Protein 1A8Q (pdb70)

Nearest PDB structures (foldseek):
  1a8q-assembly1_A  TM=1.004E+00  e=3.097E-62  Kitasatospora aureofaciens
  1a8s-assembly1_A  TM=9.797E-01  e=1.735E-40  Pseudomonas fluorescens
  1zoi-assembly1_B  TM=9.694E-01  e=4.805E-37  Pseudomonas putida
  3fob-assembly1_B  TM=9.566E-01  e=1.247E-35  Bacillus anthracis str. Ames
  5h3h-assembly1_A  TM=9.715E-01  e=7.244E-30  Exiguobacterium antarcticum B7

InterPro domains:
  IPR000073 Alpha/beta hydrolase fold-1 [PF00561] (22-255)
  IPR000073 Alpha/beta hydrolase fold-1 [PR00111] (47-62)
  IPR000073 Alpha/beta hydrolase fold-1 [PR00111] (91-104)
  IPR000073 Alpha/beta hydrolase fold-1 [PR00111] (216-230)
  IPR000639 Epoxide hydrolase-like [PR00412] (27-45)
  IPR000639 Epoxide hydrolase-like [PR00412] (47-62)
  IPR000639 Epoxide hydrolase-like [PR00412] (214-230)
  IPR029058 Alpha/Beta hydrolase fold [G3DSA:3.40.50.1820] (2-274)
  IPR029058 Alpha/Beta hydrolase fold [SSF53474] (3-275)
  IPR050471 AB hydrolase [PTHR43433] (5-273)

Solvent-accessible surface area: 10995 Å² total; per-residue (Å²): 85,79,1,86,7,114,92,52,14,87,2,50,13,26,47,90,30,156,45,38,11,0,0,0,0,1,0,12,0,0,9,0,56,7,2,80,56,0,0,128,19,0,38,102,52,49,26,55,0,0,0,4,2,5,6,1,0,18,138,7,45,107,16,174,89,20,15,58,6,54,23,2,0,22,8,0,33,27,0,0,69,91,43,96,5,139,64,0,0,0,0,0,9,7,1,0,0,0,2,0,0,43,4,3,27,119,71,30,26,70,41,16,87,0,0,0,1,0,0,5,2,1,5,28,2,29,105,53,153,177,8,84,79,10,13,51,75,132,66,2,78,60,34,44,90,15,2,114,104,87,78,29,84,29,2,99,84,24,0,65,22,3,4,6,16,89,122,130,79,58,144,22,65,115,43,22,44,74,44,1,90,154,11,0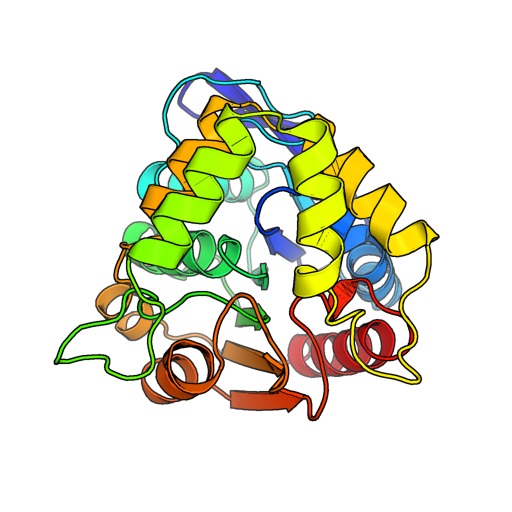,68,46,8,28,84,23,0,0,8,89,0,0,46,12,10,0,84,36,69,0,33,112,18,0,116,131,3,106,14,50,1,1,3,0,0,0,65,23,16,76,44,2,33,16,69,1,0,1,102,80,2,16,159,48,3,58,142,23,60,64,66,48,2,144,60,5,6,1,0,0,5,22,11,44,48,34,44,92,94,0,24,196,22,0,50,112,5,3,118,109

Foldseek 3Di:
DWQQAPVRWTKDKDKDADAAEEEEFEDPPFFQVLQVVLCVLVRVVHYIYMTIGFDQFDPIDNDQDDLALLSLLRRVVSVCVVVVHAQYEYEYAAQSVSNVLVNCVPPNDGRYAEYEYELYQPAAAEDDPVQPPHDHPVVLVVQLVLLVVPNLVSLLVVLCLQFVVVDPPFQADVVNSVVSSVRNVSGHSSSSNVNSVRRHGHGSLVSLLRADHEYEYEYECSERPHHCVRHRVVSQVRRPNYHYHYHYPGYSSQCPGPPSVVVVSVVVVVVSVD

Secondary structure (DSSP, 8-state):
-EEE-TTSPEEEEEEE-SSSEEEEE--TT--GGGGHHHHHHHHHTT-EEEEEPPTTSTTS---SS--SHHHHHHHHHHHHHHTT--SEEEEEETTHHHHHHHHHHHH-STTEEEEEEES---S--B--SS-TTSB-HHHHHHHHHHHHHHHHHHHHHHHHHHTTTTSTT----HHHHHHHHHHHTTS-HHHHHHHHHHHHH---HHHHTT--S-EEEEEETT-SSS-GGGTHHHHHHHSTT-EEEEETT--TTTTTSTTHHHHHHHHHHHHHT-

B-factor: mean 15.02, std 8.06, range [3.89, 58.0]

Radius of gyration: 16.94 Å; Cα contacts (8 Å, |Δi|>4): 591; chains: 1; bounding box: 41×36×47 Å

Sequence (274 aa):
PICTTRDGVEIFYKDWGQGRPVVFIHGWPLNGDAWQDQLKAVVDAGYRGIAHDRRGHGHSTPVWDGYDFDTFADDLNDLLTDLDLRDVTLVAHSMGGGELARYVGRHGTGRLRSAVLLSAIPPVMIKSDKNPDGVPDEVFDALKNGVLTERSQFWKDTAEGFFSANRPGNKVTQGNKDAFWYMAMAQTIEGGVRCVDAFGYTDFTEDLKKFDIPTLVVHGDDDQVVPIDATGRKSAQIIPNAELKVYEGSSHGIAMVPGDKEKFNRDLLEFLNK

Structure (mmCIF, N/CA/C/O backbone):
data_1A8Q
#
_entry.id   1A8Q
#
_cell.length_a   80.770
_cell.length_b   80.770
_cell.length_c   91.870
_cell.angle_alpha   90.00
_cell.angle_beta   90.00
_cell.angle_gamma   120.00
#
_symmetry.space_group_name_H-M   'P 63'
#
loop_
_entity.id
_entity.type
_entity.pdbx_description
1 polymer 'BROMOPEROXIDASE A1'
2 water water
#
loop_
_atom_site.group_PDB
_atom_site.id
_atom_site.type_symbol
_atom_site.label_atom_id
_atom_site.label_alt_id
_atom_site.label_comp_id
_atom_site.label_asym_id
_atom_site.label_entity_id
_atom_site.label_seq_id
_atom_site.pdbx_PDB_ins_code
_atom_site.Cartn_x
_atom_site.Cartn_y
_atom_site.Cartn_z
_atom_site.occupancy
_atom_site.B_iso_or_equiv
_atom_site.auth_seq_id
_atom_site.auth_comp_id
_atom_site.auth_asym_id
_atom_site.auth_atom_id
_atom_site.pdbx_PDB_model_num
ATOM 1 N N . PRO A 1 1 ? 47.164 16.741 -12.069 1.00 11.68 1 PRO A N 1
ATOM 2 C CA . PRO A 1 1 ? 46.674 16.560 -13.465 1.00 11.74 1 PRO A CA 1
ATOM 3 C C . PRO A 1 1 ? 45.314 15.861 -13.472 1.00 11.25 1 PRO A C 1
ATOM 4 O O . PRO A 1 1 ? 44.839 15.529 -12.398 1.00 10.86 1 PRO A O 1
ATOM 8 N N . ILE A 1 2 ? 44.643 15.878 -14.611 1.00 13.58 2 ILE A N 1
ATOM 9 C CA . ILE A 1 2 ? 43.285 15.326 -14.729 1.00 13.87 2 ILE A CA 1
ATOM 10 C C . ILE A 1 2 ? 43.265 14.238 -15.789 1.00 13.40 2 ILE A C 1
ATOM 11 O O . ILE A 1 2 ? 43.806 14.438 -16.891 1.00 15.85 2 ILE A O 1
ATOM 16 N N . CYS A 1 3 ? 42.605 13.137 -15.470 1.00 13.41 3 CYS A N 1
ATOM 17 C CA . CYS A 1 3 ? 42.337 12.094 -16.457 1.00 14.53 3 CYS A CA 1
ATOM 18 C C . CYS A 1 3 ? 40.826 12.131 -16.714 1.00 15.04 3 CYS A C 1
ATOM 19 O O . CYS A 1 3 ? 40.071 12.132 -15.738 1.00 14.28 3 CYS A O 1
ATOM 22 N N . THR A 1 4 ? 40.418 12.217 -17.972 1.00 14.43 4 THR A N 1
ATOM 23 C CA . THR A 1 4 ? 38.960 12.232 -18.222 1.00 15.75 4 THR A CA 1
ATOM 24 C C . THR A 1 4 ? 38.518 10.796 -18.539 1.00 16.37 4 THR A C 1
ATOM 25 O O . THR A 1 4 ? 39.110 10.162 -19.416 1.00 15.57 4 THR A O 1
ATOM 29 N N . THR A 1 5 ? 37.520 10.317 -17.801 1.00 14.46 5 THR A N 1
ATOM 30 C CA . THR A 1 5 ? 37.127 8.920 -17.965 1.00 13.82 5 THR A CA 1
ATOM 31 C C . THR A 1 5 ? 36.272 8.777 -19.219 1.00 15.68 5 THR A C 1
ATOM 32 O O . THR A 1 5 ? 35.809 9.749 -19.809 1.00 15.25 5 THR A O 1
ATOM 36 N N . ARG A 1 6 ? 35.923 7.511 -19.470 1.00 14.82 6 ARG A N 1
ATOM 37 C CA . ARG A 1 6 ? 35.033 7.180 -20.580 1.00 18.59 6 ARG A CA 1
ATOM 38 C C . ARG A 1 6 ? 33.669 7.837 -20.460 1.00 19.81 6 ARG A C 1
ATOM 39 O O . ARG A 1 6 ? 32.949 8.012 -21.464 1.00 22.16 6 ARG A O 1
ATOM 47 N N . ASP A 1 7 ? 33.239 8.191 -19.270 1.00 19.38 7 ASP A N 1
ATOM 48 C CA . ASP A 1 7 ? 31.970 8.835 -18.995 1.00 21.65 7 ASP A CA 1
ATOM 49 C C . ASP A 1 7 ? 32.056 10.353 -18.882 1.00 20.79 7 ASP A C 1
ATOM 50 O O . ASP A 1 7 ? 31.044 10.967 -18.495 1.00 21.49 7 ASP A O 1
ATOM 55 N N . GLY A 1 8 ? 33.231 10.930 -19.057 1.00 17.87 8 GLY A N 1
ATOM 56 C CA . GLY A 1 8 ? 33.363 12.380 -18.986 1.00 18.17 8 GLY A CA 1
ATOM 57 C C . GLY A 1 8 ? 33.647 12.858 -17.571 1.00 16.73 8 GLY A C 1
ATOM 58 O O . GLY A 1 8 ? 33.641 14.077 -17.332 1.00 19.46 8 GLY A O 1
ATOM 59 N N . VAL A 1 9 ? 33.973 11.949 -16.667 1.00 14.23 9 VAL A N 1
ATOM 60 C CA . VAL A 1 9 ? 34.254 12.336 -15.280 1.00 12.82 9 VAL A CA 1
ATOM 61 C C . VAL A 1 9 ? 35.703 12.792 -15.195 1.00 12.75 9 VAL A C 1
ATOM 62 O O . VAL A 1 9 ? 36.526 12.184 -15.880 1.00 13.03 9 VAL A O 1
ATOM 66 N N . GLU A 1 10 ? 36.009 13.809 -14.400 1.00 11.40 10 GLU A N 1
ATOM 67 C CA . GLU A 1 10 ? 37.424 14.217 -14.307 1.00 11.65 10 GLU A CA 1
ATOM 68 C C . GLU A 1 10 ? 38.034 13.625 -13.049 1.00 11.50 10 GLU A C 1
ATOM 69 O O . GLU A 1 10 ? 37.618 13.916 -11.925 1.00 13.62 10 GLU A O 1
ATOM 75 N N . ILE A 1 11 ? 39.059 12.781 -13.229 1.00 10.38 11 ILE A N 1
ATOM 76 C CA . ILE A 1 11 ? 39.721 12.168 -12.070 1.00 9.00 11 ILE A CA 1
ATOM 77 C C . ILE A 1 11 ? 41.027 12.924 -11.846 1.00 9.43 11 ILE A C 1
ATOM 78 O O . ILE A 1 11 ? 41.872 12.961 -12.752 1.00 10.65 11 ILE A O 1
ATOM 83 N N . PHE A 1 12 ? 41.139 13.533 -10.675 1.00 6.78 12 PHE A N 1
ATOM 84 C CA . PHE A 1 12 ? 42.366 14.311 -10.386 1.00 7.89 12 PHE A CA 1
ATOM 85 C C . PHE A 1 12 ? 43.455 13.356 -9.927 1.00 9.15 12 PHE A C 1
ATOM 86 O O . PHE A 1 12 ? 43.139 12.442 -9.160 1.00 10.13 12 PHE A O 1
ATOM 94 N N . TYR A 1 13 ? 44.732 13.589 -10.252 1.00 8.45 13 TYR A N 1
ATOM 95 C CA . TYR A 1 13 ? 45.760 12.707 -9.724 1.00 6.85 13 TYR A CA 1
ATOM 96 C C . TYR A 1 13 ? 47.095 13.470 -9.643 1.00 7.59 13 TYR A C 1
ATOM 97 O O . TYR A 1 13 ? 47.260 14.465 -10.344 1.00 9.79 13 TYR A O 1
ATOM 106 N N . LYS A 1 14 ? 47.928 12.963 -8.763 1.00 7.07 14 LYS A N 1
ATOM 107 C CA . LYS A 1 14 ? 49.323 13.401 -8.643 1.00 6.97 14 LYS A CA 1
ATOM 108 C C . LYS A 1 14 ? 50.222 12.406 -9.366 1.00 9.40 14 LYS A C 1
ATOM 109 O O . LYS A 1 14 ? 49.922 11.213 -9.318 1.00 8.95 14 LYS A O 1
ATOM 115 N N . ASP A 1 15 ? 51.249 12.926 -10.088 1.00 8.58 15 ASP A N 1
ATOM 116 C CA . ASP A 1 15 ? 52.092 11.970 -10.850 1.00 8.81 15 ASP A CA 1
ATOM 117 C C . ASP A 1 15 ? 53.523 12.475 -10.692 1.00 9.92 15 ASP A C 1
ATOM 118 O O . ASP A 1 15 ? 53.837 13.558 -11.259 1.00 10.29 15 ASP A O 1
ATOM 123 N N . TRP A 1 16 ? 54.250 11.810 -9.825 1.00 7.80 16 TRP A N 1
ATOM 124 C CA . TRP A 1 16 ? 55.582 12.307 -9.448 1.00 7.34 16 TRP A CA 1
ATOM 125 C C . TRP A 1 16 ? 56.679 11.357 -9.915 1.00 10.35 16 TRP A C 1
ATOM 126 O O . TRP A 1 16 ? 56.561 10.163 -9.744 1.00 9.87 16 TRP A O 1
ATOM 137 N N . GLY A 1 17 ? 57.787 11.940 -10.388 1.00 10.20 17 GLY A N 1
ATOM 138 C CA . GLY A 1 17 ? 58.933 11.065 -10.655 1.00 12.38 17 GLY A CA 1
ATOM 139 C C . GLY A 1 17 ? 58.917 10.342 -11.978 1.00 14.15 17 GLY A C 1
ATOM 140 O O . GLY A 1 17 ? 58.066 10.440 -12.837 1.00 15.87 17 GLY A O 1
ATOM 141 N N . GLN A 1 18 ? 59.987 9.530 -12.124 1.00 17.27 18 GLN A N 1
ATOM 142 C CA . GLN A 1 18 ? 60.219 8.710 -13.296 1.00 18.99 18 GLN A CA 1
ATOM 143 C C . GLN A 1 18 ? 60.641 7.311 -12.830 1.00 16.90 18 GLN A C 1
ATOM 144 O O . GLN A 1 18 ? 61.186 7.142 -11.723 1.00 18.69 18 GLN A O 1
ATOM 150 N N . GLY A 1 19 ? 60.274 6.301 -13.605 1.00 15.64 19 GLY A N 1
ATOM 151 C CA . GLY A 1 19 ? 60.656 4.946 -13.123 1.00 14.70 19 GLY A CA 1
ATOM 152 C C . GLY A 1 19 ? 59.419 4.048 -13.176 1.00 14.55 19 GLY A C 1
ATOM 153 O O . GLY A 1 19 ? 58.435 4.440 -13.799 1.00 16.28 19 GLY A O 1
ATOM 154 N N . ARG A 1 20 ? 59.545 2.848 -12.634 1.00 12.86 20 ARG A N 1
ATOM 155 C CA . ARG A 1 20 ? 58.412 1.902 -12.744 1.00 12.49 20 ARG A CA 1
ATOM 156 C C . ARG A 1 20 ? 57.282 2.511 -11.904 1.00 10.80 20 ARG A C 1
ATOM 157 O O . ARG A 1 20 ? 57.566 2.917 -10.775 1.00 12.00 20 ARG A O 1
ATOM 165 N N . PRO A 1 21 ? 56.072 2.413 -12.404 1.00 12.05 21 PRO A N 1
ATOM 166 C CA . PRO A 1 21 ? 54.954 3.038 -11.702 1.00 11.35 21 PRO A CA 1
ATOM 167 C C . PRO A 1 21 ? 54.405 2.295 -10.523 1.00 11.95 21 PRO A C 1
ATOM 168 O O . PRO A 1 21 ? 54.111 1.092 -10.571 1.00 11.91 21 PRO A O 1
ATOM 172 N N . VAL A 1 22 ? 54.115 3.054 -9.472 1.00 8.28 22 VAL A N 1
ATOM 173 C CA . VAL A 1 22 ? 53.502 2.603 -8.250 1.00 7.80 22 VAL A CA 1
ATOM 174 C C . VAL A 1 22 ? 52.223 3.477 -8.116 1.00 9.64 22 VAL A C 1
ATOM 175 O O . VAL A 1 22 ? 52.351 4.690 -8.013 1.00 9.55 22 VAL A O 1
ATOM 179 N N . VAL A 1 23 ? 51.068 2.842 -8.208 1.00 8.24 23 VAL A N 1
ATOM 180 C CA . VAL A 1 23 ? 49.799 3.594 -8.222 1.00 8.57 23 VAL A CA 1
ATOM 181 C C . VAL A 1 23 ? 49.108 3.314 -6.900 1.00 8.95 23 VAL A C 1
ATOM 182 O O . VAL A 1 23 ? 48.815 2.170 -6.525 1.00 8.26 23 VAL A O 1
ATOM 186 N N . PHE A 1 24 ? 48.797 4.380 -6.171 1.00 5.88 24 PHE A N 1
ATOM 187 C CA . PHE A 1 24 ? 48.238 4.284 -4.830 1.00 7.80 24 PHE A CA 1
ATOM 188 C C . PHE A 1 24 ? 46.737 4.550 -4.862 1.00 8.34 24 PHE A C 1
ATOM 189 O O . PHE A 1 24 ? 46.315 5.483 -5.564 1.00 8.52 24 PHE A O 1
ATOM 197 N N . ILE A 1 25 ? 46.001 3.709 -4.123 1.00 6.63 25 ILE A N 1
ATOM 198 C CA . ILE A 1 25 ? 44.527 3.740 -4.187 1.00 6.99 25 ILE A CA 1
ATOM 199 C C . ILE A 1 25 ? 44.003 3.943 -2.792 1.00 7.95 25 ILE A C 1
ATOM 200 O O . ILE A 1 25 ? 44.105 3.146 -1.864 1.00 7.77 25 ILE A O 1
ATOM 205 N N . HIS A 1 26 ? 43.455 5.173 -2.523 1.00 5.96 26 HIS A N 1
ATOM 206 C CA . HIS A 1 26 ? 43.119 5.557 -1.180 1.00 5.42 26 HIS A CA 1
ATOM 207 C C . HIS A 1 26 ? 41.819 4.989 -0.590 1.00 5.34 26 HIS A C 1
ATOM 208 O O . HIS A 1 26 ? 41.044 4.457 -1.363 1.00 6.72 26 HIS A O 1
ATOM 215 N N . GLY A 1 27 ? 41.664 5.166 0.721 1.00 5.76 27 GLY A N 1
ATOM 216 C CA . GLY A 1 27 ? 40.445 4.639 1.373 1.00 8.01 27 GLY A CA 1
ATOM 217 C C . GLY A 1 27 ? 39.397 5.735 1.621 1.00 9.13 27 GLY A C 1
ATOM 218 O O . GLY A 1 27 ? 39.570 6.880 1.248 1.00 8.23 27 GLY A O 1
ATOM 219 N N . TRP A 1 28 ? 38.316 5.318 2.290 1.00 7.98 28 TRP A N 1
ATOM 220 C CA . TRP A 1 28 ? 37.232 6.251 2.625 1.00 9.34 28 TRP A CA 1
ATOM 221 C C . TRP A 1 28 ? 37.567 6.898 3.932 1.00 7.88 28 TRP A C 1
ATOM 222 O O . TRP A 1 28 ? 38.045 6.238 4.875 1.00 8.83 28 TRP A O 1
ATOM 233 N N . PRO A 1 29 ? 37.167 8.169 4.146 1.00 7.28 29 PRO A N 1
ATOM 234 C CA . PRO A 1 29 ? 36.601 9.064 3.146 1.00 6.92 29 PRO A CA 1
ATOM 235 C C . PRO A 1 29 ? 37.610 10.091 2.644 1.00 9.05 29 PRO A C 1
ATOM 236 O O . PRO A 1 29 ? 37.360 11.317 2.606 1.00 9.09 29 PRO A O 1
ATOM 240 N N . LEU A 1 30 ? 38.801 9.612 2.308 1.00 5.63 30 LEU A N 1
ATOM 241 C CA . LEU A 1 30 ? 39.933 10.516 2.050 1.00 5.92 30 LEU A CA 1
ATOM 242 C C . LEU A 1 30 ? 40.168 10.720 0.590 1.00 6.97 30 LEU A C 1
ATOM 243 O O . LEU A 1 30 ? 39.225 10.792 -0.201 1.00 8.29 30 LEU A O 1
ATOM 248 N N . ASN A 1 31 ? 41.442 10.927 0.207 1.00 5.73 31 ASN A N 1
ATOM 249 C CA . ASN A 1 31 ? 41.754 11.184 -1.174 1.00 5.92 31 ASN A CA 1
ATOM 250 C C . ASN A 1 31 ? 43.267 10.946 -1.351 1.00 4.92 31 ASN A C 1
ATOM 251 O O . ASN A 1 31 ? 43.824 10.434 -0.385 1.00 5.86 31 ASN A O 1
ATOM 256 N N . GLY A 1 32 ? 43.824 11.214 -2.501 1.00 7.42 32 GLY A N 1
ATOM 257 C CA . GLY A 1 32 ? 45.232 10.908 -2.740 1.00 6.07 32 GLY A CA 1
ATOM 258 C C . GLY A 1 32 ? 46.192 11.635 -1.829 1.00 8.39 32 GLY A C 1
ATOM 259 O O . GLY A 1 32 ? 47.338 11.165 -1.645 1.00 6.78 32 GLY A O 1
ATOM 260 N N . ASP A 1 33 ? 45.766 12.721 -1.148 1.00 8.05 33 ASP A N 1
ATOM 261 C CA . ASP A 1 33 ? 46.666 13.317 -0.154 1.00 8.45 33 ASP A CA 1
ATOM 262 C C . ASP A 1 33 ? 46.971 12.400 1.007 1.00 7.33 33 ASP A C 1
ATOM 263 O O . ASP A 1 33 ? 47.930 12.630 1.762 1.00 9.03 33 ASP A O 1
ATOM 268 N N . ALA A 1 34 ? 46.223 11.314 1.256 1.00 5.01 34 ALA A N 1
ATOM 269 C CA . ALA A 1 34 ? 46.467 10.322 2.269 1.00 6.87 34 ALA A CA 1
ATOM 270 C C . ALA A 1 34 ? 47.726 9.502 1.946 1.00 8.17 34 ALA A C 1
ATOM 271 O O . ALA A 1 34 ? 48.057 8.704 2.824 1.00 10.61 34 ALA A O 1
ATOM 273 N N . TRP A 1 35 ? 48.344 9.732 0.817 1.00 6.54 35 TRP A N 1
ATOM 274 C CA . TRP A 1 35 ? 49.513 8.940 0.459 1.00 6.11 35 TRP A CA 1
ATOM 275 C C . TRP A 1 35 ? 50.746 9.818 0.277 1.00 6.93 35 TRP A C 1
ATOM 276 O O . TRP A 1 35 ? 51.757 9.311 -0.232 1.00 9.58 35 TRP A O 1
ATOM 287 N N . GLN A 1 36 ? 50.717 11.107 0.619 1.00 6.72 36 GLN A N 1
ATOM 288 C CA . GLN A 1 36 ? 51.913 11.899 0.267 1.00 7.75 36 GLN A CA 1
ATOM 289 C C . GLN A 1 36 ? 53.183 11.338 0.879 1.00 7.54 36 GLN A C 1
ATOM 290 O O . GLN A 1 36 ? 54.216 11.455 0.215 1.00 9.48 36 GLN A O 1
ATOM 296 N N . ASP A 1 37 ? 53.151 10.818 2.102 1.00 7.45 37 ASP A N 1
ATOM 297 C CA . ASP A 1 37 ? 54.386 10.275 2.686 1.00 10.74 37 ASP A CA 1
ATOM 298 C C . ASP A 1 37 ? 54.939 9.136 1.817 1.00 10.44 37 ASP A C 1
ATOM 299 O O . ASP A 1 37 ? 56.160 9.064 1.616 1.00 9.20 37 ASP A O 1
ATOM 304 N N . GLN A 1 38 ? 54.069 8.239 1.391 1.00 8.46 38 GLN A N 1
ATOM 305 C CA . GLN A 1 38 ? 54.499 7.098 0.585 1.00 7.13 38 GLN A CA 1
ATOM 306 C C . GLN A 1 38 ? 54.886 7.477 -0.808 1.00 8.38 38 GLN A C 1
ATOM 307 O O . GLN A 1 38 ? 55.809 6.905 -1.414 1.00 8.29 38 GLN A O 1
ATOM 313 N N . LEU A 1 39 ? 54.220 8.492 -1.407 1.00 8.05 39 LEU A N 1
ATOM 314 C CA . LEU A 1 39 ? 54.586 8.970 -2.725 1.00 7.90 39 LEU A CA 1
ATOM 315 C C . LEU A 1 39 ? 56.039 9.508 -2.711 1.00 8.73 39 LEU A C 1
ATOM 316 O O . LEU A 1 39 ? 56.802 9.119 -3.603 1.00 9.12 39 LEU A O 1
ATOM 321 N N . LYS A 1 40 ? 56.390 10.271 -1.701 1.00 9.47 40 LYS A N 1
ATOM 322 C CA . LYS A 1 40 ? 57.775 10.780 -1.621 1.00 9.54 40 LYS A CA 1
ATOM 323 C C . LYS A 1 40 ? 58.728 9.591 -1.434 1.00 10.94 40 LYS A C 1
ATOM 324 O O . LYS A 1 40 ? 59.775 9.536 -2.093 1.00 11.19 40 LYS A O 1
ATOM 330 N N . ALA A 1 41 ? 58.407 8.693 -0.530 1.00 11.33 41 ALA A N 1
ATOM 331 C CA . ALA A 1 41 ? 59.299 7.549 -0.264 1.00 11.17 41 ALA A CA 1
ATOM 332 C C . ALA A 1 41 ? 59.580 6.775 -1.550 1.00 12.80 41 ALA A C 1
ATOM 333 O O . ALA A 1 41 ? 60.746 6.421 -1.778 1.00 11.48 41 ALA A O 1
ATOM 335 N N . VAL A 1 42 ? 58.556 6.405 -2.324 1.00 10.79 42 VAL A N 1
ATOM 336 C CA . VAL A 1 42 ? 58.857 5.622 -3.525 1.00 11.27 42 VAL A CA 1
ATOM 337 C C . VAL A 1 42 ? 59.552 6.422 -4.594 1.00 12.21 42 VAL A C 1
ATOM 338 O O . VAL A 1 42 ? 60.435 5.880 -5.294 1.00 12.73 42 VAL A O 1
ATOM 342 N N . VAL A 1 43 ? 59.265 7.724 -4.754 1.00 9.57 43 VAL A N 1
ATOM 343 C CA . VAL A 1 43 ? 59.943 8.464 -5.825 1.00 10.47 43 VAL A CA 1
ATOM 344 C C . VAL A 1 43 ? 61.410 8.692 -5.426 1.00 10.34 43 VAL A C 1
ATOM 345 O O . VAL A 1 43 ? 62.283 8.529 -6.307 1.00 12.58 43 VAL A O 1
ATOM 349 N N . ASP A 1 44 ? 61.709 8.842 -4.154 1.00 10.15 44 ASP A N 1
ATOM 350 C CA . ASP A 1 44 ? 63.111 9.009 -3.727 1.00 10.58 44 ASP A CA 1
ATOM 351 C C . ASP A 1 44 ? 63.884 7.702 -3.917 1.00 13.71 44 ASP A C 1
ATOM 352 O O . ASP A 1 44 ? 65.118 7.742 -4.093 1.00 16.36 44 ASP A O 1
ATOM 357 N N . ALA A 1 45 ? 63.214 6.576 -3.979 1.00 11.35 45 ALA A N 1
ATOM 358 C CA . ALA A 1 45 ? 63.836 5.279 -4.221 1.00 14.02 45 ALA A CA 1
ATOM 359 C C . ALA A 1 45 ? 63.867 4.935 -5.699 1.00 13.88 45 ALA A C 1
ATOM 360 O O . ALA A 1 45 ? 64.285 3.816 -6.066 1.00 16.44 45 ALA A O 1
ATOM 362 N N . GLY A 1 46 ? 63.465 5.791 -6.607 1.00 13.05 46 GLY A N 1
ATOM 363 C CA . GLY A 1 46 ? 63.548 5.607 -8.029 1.00 12.89 46 GLY A CA 1
ATOM 364 C C . GLY A 1 46 ? 62.357 5.049 -8.785 1.00 14.45 46 GLY A C 1
ATOM 365 O O . GLY A 1 46 ? 62.444 4.650 -9.948 1.00 13.65 46 GLY A O 1
ATOM 366 N N . TYR A 1 47 ? 61.173 5.220 -8.181 1.00 12.63 47 TYR A N 1
ATOM 367 C CA . TYR A 1 47 ? 59.923 4.839 -8.804 1.00 11.21 47 TYR A CA 1
ATOM 368 C C . TYR A 1 47 ? 59.085 6.080 -9.179 1.00 12.39 47 TYR A C 1
ATOM 369 O O . TYR A 1 47 ? 59.491 7.172 -8.778 1.00 12.08 47 TYR A O 1
ATOM 378 N N . ARG A 1 48 ? 58.105 5.820 -10.025 1.00 11.53 48 ARG A N 1
ATOM 379 C CA . ARG A 1 48 ? 57.128 6.879 -10.405 1.00 11.13 48 ARG A CA 1
ATOM 380 C C . ARG A 1 48 ? 55.955 6.644 -9.446 1.00 11.71 48 ARG A C 1
ATOM 381 O O . ARG A 1 48 ? 55.435 5.524 -9.441 1.00 13.05 48 ARG A O 1
ATOM 389 N N . GLY A 1 49 ? 55.482 7.710 -8.793 1.00 11.02 49 GLY A N 1
ATOM 390 C CA . GLY A 1 49 ? 54.418 7.479 -7.791 1.00 9.02 49 GLY A CA 1
ATOM 391 C C . GLY A 1 49 ? 53.195 8.235 -8.291 1.00 8.57 49 GLY A C 1
ATOM 392 O O . GLY A 1 49 ? 53.293 9.427 -8.585 1.00 9.51 49 GLY A O 1
ATOM 393 N N . ILE A 1 50 ? 52.049 7.525 -8.342 1.00 7.45 50 ILE A N 1
ATOM 394 C CA . ILE A 1 50 ? 50.841 8.153 -8.838 1.00 8.89 50 ILE A CA 1
ATOM 395 C C . ILE A 1 50 ? 49.734 7.938 -7.809 1.00 7.20 50 ILE A C 1
ATOM 396 O O . ILE A 1 50 ? 49.604 6.856 -7.246 1.00 7.65 50 ILE A O 1
ATOM 401 N N . ALA A 1 51 ? 48.927 8.994 -7.545 1.00 6.28 51 ALA A N 1
ATOM 402 C CA . ALA A 1 51 ? 47.822 8.760 -6.589 1.00 6.16 51 ALA A CA 1
ATOM 403 C C . ALA A 1 51 ? 46.632 9.601 -7.046 1.00 7.68 51 ALA A C 1
ATOM 404 O O . ALA A 1 51 ? 46.727 10.818 -7.170 1.00 7.68 51 ALA A O 1
ATOM 406 N N . HIS A 1 52 ? 45.532 8.890 -7.365 1.00 6.07 52 HIS A N 1
ATOM 407 C CA . HIS A 1 52 ? 44.355 9.560 -7.894 1.00 7.26 52 HIS A CA 1
ATOM 408 C C . HIS A 1 52 ? 43.334 9.742 -6.788 1.00 6.87 52 HIS A C 1
ATOM 409 O O . HIS A 1 52 ? 43.400 9.114 -5.735 1.00 9.32 52 HIS A O 1
ATOM 416 N N . ASP A 1 53 ? 42.401 10.670 -7.019 1.00 5.16 53 ASP A N 1
ATOM 417 C CA . ASP A 1 53 ? 41.297 10.884 -6.108 1.00 5.47 53 ASP A CA 1
ATOM 418 C C . ASP A 1 53 ? 40.053 10.184 -6.719 1.00 3.89 53 ASP A C 1
ATOM 419 O O . ASP A 1 53 ? 39.727 10.436 -7.889 1.00 5.00 53 ASP A O 1
ATOM 424 N N . ARG A 1 54 ? 39.454 9.320 -5.925 1.00 5.40 54 ARG A N 1
ATOM 425 C CA . ARG A 1 54 ? 38.265 8.561 -6.409 1.00 5.70 54 ARG A CA 1
ATOM 426 C C . ARG A 1 54 ? 37.173 9.558 -6.798 1.00 6.72 54 ARG A C 1
ATOM 427 O O . ARG A 1 54 ? 37.100 10.654 -6.250 1.00 6.47 54 ARG A O 1
ATOM 435 N N . ARG A 1 55 ? 36.331 9.191 -7.754 1.00 5.35 55 ARG A N 1
ATOM 436 C CA . ARG A 1 55 ? 35.208 10.073 -8.149 1.00 8.01 55 ARG A CA 1
ATOM 437 C C . ARG A 1 55 ? 34.514 10.546 -6.895 1.00 6.55 55 ARG A C 1
ATOM 438 O O . ARG A 1 55 ? 34.303 9.858 -5.912 1.00 6.57 55 ARG A O 1
ATOM 446 N N . GLY A 1 56 ? 34.130 11.880 -6.895 1.00 6.93 56 GLY A N 1
ATOM 447 C CA . GLY A 1 56 ? 33.463 12.373 -5.689 1.00 7.78 56 GLY A CA 1
ATOM 448 C C . GLY A 1 56 ? 34.315 12.591 -4.453 1.00 7.31 56 GLY A C 1
ATOM 449 O O . GLY A 1 56 ? 33.783 12.834 -3.376 1.00 6.71 56 GLY A O 1
ATOM 450 N N . HIS A 1 57 ? 35.655 12.576 -4.577 1.00 5.74 57 HIS A N 1
ATOM 451 C CA . HIS A 1 57 ? 36.547 12.781 -3.453 1.00 5.99 57 HIS A CA 1
ATOM 452 C C . HIS A 1 57 ? 37.626 13.784 -3.936 1.00 6.06 57 HIS A C 1
ATOM 453 O O . HIS A 1 57 ? 37.870 13.867 -5.147 1.00 6.64 57 HIS A O 1
ATOM 460 N N . GLY A 1 58 ? 38.215 14.447 -2.975 1.00 7.22 58 GLY A N 1
ATOM 461 C CA . GLY A 1 58 ? 39.348 15.339 -3.297 1.00 7.87 58 GLY A CA 1
ATOM 462 C C . GLY A 1 58 ? 38.975 16.350 -4.360 1.00 9.74 58 GLY A C 1
ATOM 463 O O . GLY A 1 58 ? 37.996 17.092 -4.182 1.00 8.98 58 GLY A O 1
ATOM 464 N N . HIS A 1 59 ? 39.741 16.410 -5.440 1.00 8.62 59 HIS A N 1
ATOM 465 C CA . HIS A 1 59 ? 39.523 17.347 -6.524 1.00 10.87 59 HIS A CA 1
ATOM 466 C C . HIS A 1 59 ? 38.944 16.673 -7.757 1.00 9.45 59 HIS A C 1
ATOM 467 O O . HIS A 1 59 ? 38.924 17.292 -8.838 1.00 9.85 59 HIS A O 1
ATOM 474 N N . SER A 1 60 ? 38.436 15.436 -7.607 1.00 7.68 60 SER A N 1
ATOM 475 C CA . SER A 1 60 ? 37.782 14.842 -8.781 1.00 6.43 60 SER A CA 1
ATOM 476 C C . SER A 1 60 ? 36.326 15.334 -8.902 1.00 6.84 60 SER A C 1
ATOM 477 O O . SER A 1 60 ? 35.821 15.940 -7.962 1.00 11.22 60 SER A O 1
ATOM 480 N N . THR A 1 61 ? 35.700 15.095 -10.035 1.00 8.09 61 THR A N 1
ATOM 481 C CA . THR A 1 61 ? 34.295 15.615 -10.178 1.00 8.41 61 THR A CA 1
ATOM 482 C C . THR A 1 61 ? 33.433 15.195 -9.030 1.00 9.43 61 THR A C 1
ATOM 483 O O . THR A 1 61 ? 33.357 14.028 -8.642 1.00 7.73 61 THR A O 1
ATOM 487 N N . PRO A 1 62 ? 32.622 16.098 -8.443 1.00 8.17 62 PRO A N 1
ATOM 488 C CA . PRO A 1 62 ? 31.702 15.791 -7.383 1.00 8.42 62 PRO A CA 1
ATOM 489 C C . PRO A 1 62 ? 30.445 15.143 -7.976 1.00 9.25 62 PRO A C 1
ATOM 490 O O . PRO A 1 62 ? 29.384 15.756 -8.123 1.00 10.07 62 PRO A O 1
ATOM 494 N N . VAL A 1 63 ? 30.573 13.877 -8.379 1.00 10.38 63 VAL A N 1
ATOM 495 C CA . VAL A 1 63 ? 29.501 13.137 -9.037 1.00 10.57 63 VAL A CA 1
ATOM 496 C C . VAL A 1 63 ? 28.433 12.673 -8.072 1.00 9.71 63 VAL A C 1
ATOM 497 O O . VAL A 1 63 ? 28.641 12.502 -6.878 1.00 10.26 63 VAL A O 1
ATOM 501 N N . TRP A 1 64 ? 27.254 12.400 -8.705 1.00 9.08 64 TRP A N 1
ATOM 502 C CA . TRP A 1 64 ? 26.160 11.815 -7.950 1.00 9.85 64 TRP A CA 1
ATOM 503 C C . TRP A 1 64 ? 26.249 10.262 -7.985 1.00 10.24 64 TRP A C 1
ATOM 504 O O . TRP A 1 64 ? 25.886 9.668 -6.974 1.00 12.16 64 TRP A O 1
ATOM 515 N N . ASP A 1 65 ? 26.611 9.770 -9.155 1.00 11.72 65 ASP A N 1
ATOM 516 C CA . ASP A 1 65 ? 26.404 8.323 -9.333 1.00 15.41 65 ASP A CA 1
ATOM 517 C C . ASP A 1 65 ? 27.719 7.572 -9.481 1.00 12.50 65 ASP A C 1
ATOM 518 O O . ASP A 1 65 ? 28.780 8.175 -9.556 1.00 12.71 65 ASP A O 1
ATOM 523 N N . GLY A 1 66 ? 27.540 6.244 -9.568 1.00 10.58 66 GLY A N 1
ATOM 524 C CA . GLY A 1 66 ? 28.740 5.434 -9.803 1.00 11.15 66 GLY A CA 1
ATOM 525 C C . GLY A 1 66 ? 29.550 5.134 -8.573 1.00 10.80 66 GLY A C 1
ATOM 526 O O . GLY A 1 66 ? 30.749 4.784 -8.735 1.00 10.39 66 GLY A O 1
ATOM 527 N N . TYR A 1 67 ? 28.991 5.167 -7.373 1.00 9.43 67 TYR A N 1
ATOM 528 C CA . TYR A 1 67 ? 29.742 4.815 -6.162 1.00 9.66 67 TYR A CA 1
ATOM 529 C C . TYR A 1 67 ? 29.623 3.295 -5.926 1.00 10.99 67 TYR A C 1
ATOM 530 O O . TYR A 1 67 ? 28.966 2.845 -4.984 1.00 12.23 67 TYR A O 1
ATOM 539 N N . ASP A 1 68 ? 30.271 2.541 -6.828 1.00 9.63 68 ASP A N 1
ATOM 540 C CA . ASP A 1 68 ? 30.249 1.074 -6.747 1.00 10.37 68 ASP A CA 1
ATOM 541 C C . ASP A 1 68 ? 31.610 0.586 -7.255 1.00 10.31 68 ASP A C 1
ATOM 542 O O . ASP A 1 68 ? 32.258 1.274 -8.053 1.00 9.51 68 ASP A O 1
ATOM 547 N N . PHE A 1 69 ? 31.986 -0.629 -6.860 1.00 10.10 69 PHE A N 1
ATOM 548 C CA . PHE A 1 69 ? 33.344 -1.074 -7.232 1.00 8.67 69 PHE A CA 1
ATOM 549 C C . PHE A 1 69 ? 33.585 -1.275 -8.697 1.00 8.41 69 PHE A C 1
ATOM 550 O O . PHE A 1 69 ? 34.742 -1.195 -9.135 1.00 8.94 69 PHE A O 1
ATOM 558 N N . ASP A 1 70 ? 32.584 -1.707 -9.498 1.00 8.29 70 ASP A N 1
ATOM 559 C CA . ASP A 1 70 ? 32.812 -1.839 -10.932 1.00 8.77 70 ASP A CA 1
ATOM 560 C C . ASP A 1 70 ? 33.168 -0.478 -11.557 1.00 8.98 70 ASP A C 1
ATOM 561 O O . ASP A 1 70 ? 34.084 -0.366 -12.354 1.00 9.34 70 ASP A O 1
ATOM 566 N N . THR A 1 71 ? 32.453 0.585 -11.145 1.00 8.93 71 THR A N 1
ATOM 567 C CA . THR A 1 71 ? 32.786 1.909 -11.690 1.00 7.99 71 THR A CA 1
ATOM 568 C C . THR A 1 71 ? 34.158 2.360 -11.189 1.00 9.31 71 THR A C 1
ATOM 569 O O . THR A 1 71 ? 34.911 2.892 -12.006 1.00 10.19 71 THR A O 1
ATOM 573 N N . PHE A 1 72 ? 34.437 2.189 -9.903 1.00 7.76 72 PHE A N 1
ATOM 574 C CA . PHE A 1 72 ? 35.787 2.588 -9.412 1.00 6.79 72 PHE A CA 1
ATOM 575 C C . PHE A 1 72 ? 36.896 1.858 -10.171 1.00 9.54 72 PHE A C 1
ATOM 576 O O . PHE A 1 72 ? 37.901 2.466 -10.537 1.00 9.74 72 PHE A O 1
ATOM 584 N N . ALA A 1 73 ? 36.693 0.545 -10.397 1.00 9.66 73 ALA A N 1
ATOM 585 C CA . ALA A 1 73 ? 37.727 -0.203 -11.142 1.00 10.10 73 ALA A CA 1
ATOM 586 C C . ALA A 1 73 ? 37.866 0.254 -12.568 1.00 10.00 73 ALA A C 1
ATOM 587 O O . ALA A 1 73 ? 38.952 0.272 -13.158 1.00 10.31 73 ALA A O 1
ATOM 589 N N . ASP A 1 74 ? 36.791 0.646 -13.265 1.00 8.50 74 ASP A N 1
ATOM 590 C CA . ASP A 1 74 ? 36.844 1.080 -14.635 1.00 9.57 74 ASP A CA 1
ATOM 591 C C . ASP A 1 74 ? 37.494 2.472 -14.702 1.00 10.03 74 ASP A C 1
ATOM 592 O O . ASP A 1 74 ? 38.140 2.807 -15.687 1.00 11.09 74 ASP A O 1
ATOM 597 N N . ASP A 1 75 ? 37.205 3.307 -13.689 1.00 10.58 75 ASP A N 1
ATOM 598 C CA . ASP A 1 75 ? 37.894 4.604 -13.634 1.00 10.00 75 ASP A CA 1
ATOM 599 C C . ASP A 1 75 ? 39.397 4.368 -13.472 1.00 10.02 75 ASP A C 1
ATOM 600 O O . ASP A 1 75 ? 40.154 5.037 -14.187 1.00 10.57 75 ASP A O 1
ATOM 605 N N . LEU A 1 76 ? 39.806 3.424 -12.648 1.00 10.14 76 LEU A N 1
ATOM 606 C CA . LEU A 1 76 ? 41.230 3.087 -12.499 1.00 10.12 76 LEU A CA 1
ATOM 607 C C . LEU A 1 76 ? 41.773 2.574 -13.827 1.00 10.46 76 LEU A C 1
ATOM 608 O O . LEU A 1 76 ? 42.842 3.002 -14.291 1.00 9.92 76 LEU A O 1
ATOM 613 N N . ASN A 1 77 ? 40.990 1.733 -14.530 1.00 10.49 77 ASN A N 1
ATOM 614 C CA . ASN A 1 77 ? 41.423 1.263 -15.852 1.00 11.02 77 ASN A CA 1
ATOM 615 C C . ASN A 1 77 ? 41.650 2.405 -16.822 1.00 13.56 77 ASN A C 1
ATOM 616 O O . ASN A 1 77 ? 42.609 2.412 -17.609 1.00 13.33 77 ASN A O 1
ATOM 621 N N . ASP A 1 78 ? 40.770 3.416 -16.796 1.00 12.49 78 ASP A N 1
ATOM 622 C CA . ASP A 1 78 ? 40.928 4.560 -17.705 1.00 12.25 78 ASP A CA 1
ATOM 623 C C . ASP A 1 78 ? 42.220 5.317 -17.397 1.00 12.12 78 ASP A C 1
ATOM 624 O O . ASP A 1 78 ? 42.883 5.738 -18.343 1.00 13.14 78 ASP A O 1
ATOM 629 N N . LEU A 1 79 ? 42.587 5.453 -16.131 1.00 12.55 79 LEU A N 1
ATOM 630 C CA . LEU A 1 79 ? 43.803 6.177 -15.755 1.00 12.10 79 LEU A CA 1
ATOM 631 C C . LEU A 1 79 ? 45.039 5.398 -16.199 1.00 12.96 79 LEU A C 1
ATOM 632 O O . LEU A 1 79 ? 45.953 5.956 -16.799 1.00 12.36 79 LEU A O 1
ATOM 637 N N . LEU A 1 80 ? 45.042 4.085 -15.977 1.00 12.64 80 LEU A N 1
ATOM 638 C CA . LEU A 1 80 ? 46.200 3.266 -16.377 1.00 14.87 80 LEU A CA 1
ATOM 639 C C . LEU A 1 80 ? 46.330 3.202 -17.888 1.00 14.34 80 LEU A C 1
ATOM 640 O O . LEU A 1 80 ? 47.441 3.220 -18.418 1.00 15.45 80 LEU A O 1
ATOM 645 N N . THR A 1 81 ? 45.206 3.181 -18.600 1.00 13.91 81 THR A N 1
ATOM 646 C CA . THR A 1 81 ? 45.234 3.151 -20.055 1.00 15.56 81 THR A CA 1
ATOM 647 C C . THR A 1 81 ? 45.636 4.483 -20.669 1.00 17.06 81 THR A C 1
ATOM 648 O O . THR A 1 81 ? 46.441 4.527 -21.613 1.00 17.38 81 THR A O 1
ATOM 652 N N . ASP A 1 82 ? 45.105 5.588 -20.140 1.00 16.72 82 ASP A N 1
ATOM 653 C CA . ASP A 1 82 ? 45.436 6.921 -20.649 1.00 18.07 82 ASP A CA 1
ATOM 654 C C . ASP A 1 82 ? 46.934 7.188 -20.528 1.00 17.70 82 ASP A C 1
ATOM 655 O O . ASP A 1 82 ? 47.541 7.806 -21.408 1.00 17.98 82 ASP A O 1
ATOM 660 N N . LEU A 1 83 ? 47.540 6.829 -19.416 1.00 14.27 83 LEU A N 1
ATOM 661 C CA . LEU A 1 83 ? 48.970 7.010 -19.176 1.00 16.53 83 LEU A CA 1
ATOM 662 C C . LEU A 1 83 ? 49.818 5.872 -19.736 1.00 17.65 83 LEU A C 1
ATOM 663 O O . LEU A 1 83 ? 51.043 5.926 -19.649 1.00 17.67 83 LEU A O 1
ATOM 668 N N . ASP A 1 84 ? 49.162 4.859 -20.262 1.00 18.38 84 ASP A N 1
ATOM 669 C CA . ASP A 1 84 ? 49.727 3.641 -20.811 1.00 20.21 84 ASP A CA 1
ATOM 670 C C . ASP A 1 84 ? 50.773 3.066 -19.876 1.00 19.06 84 ASP A C 1
ATOM 671 O O . ASP A 1 84 ? 51.944 2.846 -20.215 1.00 21.21 84 ASP A O 1
ATOM 676 N N . LEU A 1 85 ? 50.363 2.807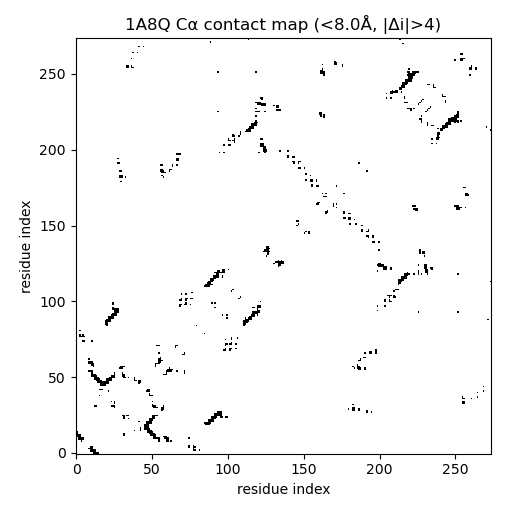 -18.635 1.00 16.45 85 LEU A N 1
ATOM 677 C CA . LEU A 1 85 ? 51.274 2.301 -17.628 1.00 15.22 85 LEU A CA 1
ATOM 678 C C . LEU A 1 85 ? 51.391 0.779 -17.668 1.00 17.71 85 LEU A C 1
ATOM 679 O O . LEU A 1 85 ? 50.407 0.074 -17.849 1.00 18.30 85 LEU A O 1
ATOM 684 N N . ARG A 1 86 ? 52.623 0.303 -17.530 1.00 16.54 86 ARG A N 1
ATOM 685 C CA . ARG A 1 86 ? 52.929 -1.125 -17.526 1.00 18.15 86 ARG A CA 1
ATOM 686 C C . ARG A 1 86 ? 53.843 -1.479 -16.376 1.00 14.74 86 ARG A C 1
ATOM 687 O O . ARG A 1 86 ? 54.578 -0.621 -15.842 1.00 14.28 86 ARG A O 1
ATOM 695 N N . ASP A 1 87 ? 53.868 -2.761 -15.966 1.00 14.83 87 ASP A N 1
ATOM 696 C CA . ASP A 1 87 ? 54.722 -3.222 -14.881 1.00 15.09 87 ASP A CA 1
ATOM 697 C C . ASP A 1 87 ? 54.390 -2.481 -13.595 1.00 14.10 87 ASP A C 1
ATOM 698 O O . ASP A 1 87 ? 55.280 -2.109 -12.845 1.00 14.40 87 ASP A O 1
ATOM 703 N N . VAL A 1 88 ? 53.082 -2.248 -13.410 1.00 12.46 88 VAL A N 1
ATOM 704 C CA . VAL A 1 88 ? 52.660 -1.416 -12.268 1.00 11.50 88 VAL A CA 1
ATOM 705 C C . VAL A 1 88 ? 52.540 -2.170 -10.964 1.00 11.47 88 VAL A C 1
ATOM 706 O O . VAL A 1 88 ? 52.113 -3.332 -10.902 1.00 12.07 88 VAL A O 1
ATOM 710 N N . THR A 1 89 ? 52.838 -1.527 -9.834 1.00 10.19 89 THR A N 1
ATOM 711 C CA . THR A 1 89 ? 52.453 -2.065 -8.531 1.00 8.50 89 THR A CA 1
ATOM 712 C C . THR A 1 89 ? 51.258 -1.222 -8.043 1.00 9.99 89 THR A C 1
ATOM 713 O O . THR A 1 89 ? 51.422 -0.013 -7.986 1.00 10.06 89 THR A O 1
ATOM 717 N N . LEU A 1 90 ? 50.171 -1.881 -7.708 1.00 9.19 90 LEU A N 1
ATOM 718 C CA . LEU A 1 90 ? 49.024 -1.155 -7.153 1.00 9.13 90 LEU A CA 1
ATOM 719 C C . LEU A 1 90 ? 49.095 -1.314 -5.654 1.00 9.92 90 LEU A C 1
ATOM 720 O O . LEU A 1 90 ? 49.343 -2.414 -5.117 1.00 11.33 90 LEU A O 1
ATOM 725 N N . VAL A 1 91 ? 48.908 -0.222 -4.918 1.00 6.93 91 VAL A N 1
ATOM 726 C CA . VAL A 1 91 ? 49.004 -0.264 -3.456 1.00 6.48 91 VAL A CA 1
ATOM 727 C C . VAL A 1 91 ? 47.670 0.325 -2.967 1.00 8.19 91 VAL A C 1
ATOM 728 O O . VAL A 1 91 ? 47.374 1.458 -3.349 1.00 9.02 91 VAL A O 1
ATOM 732 N N . ALA A 1 92 ? 46.908 -0.428 -2.200 1.00 7.15 92 ALA A N 1
ATOM 733 C CA . ALA A 1 92 ? 45.578 0.071 -1.815 1.00 6.97 92 ALA A CA 1
ATOM 734 C C . ALA A 1 92 ? 45.389 0.065 -0.322 1.00 8.28 92 ALA A C 1
ATOM 735 O O . ALA A 1 92 ? 45.911 -0.799 0.386 1.00 10.80 92 ALA A O 1
ATOM 737 N N . HIS A 1 93 ? 44.626 1.058 0.175 1.00 5.56 93 HIS A N 1
ATOM 738 C CA . HIS A 1 93 ? 44.295 1.039 1.611 1.00 4.91 93 HIS A CA 1
ATOM 739 C C . HIS A 1 93 ? 42.776 0.910 1.792 1.00 7.58 93 HIS A C 1
ATOM 740 O O . HIS A 1 93 ? 42.035 1.485 1.007 1.00 8.56 93 HIS A O 1
ATOM 747 N N . SER A 1 94 ? 42.373 0.134 2.793 1.00 7.23 94 SER A N 1
ATOM 748 C CA . SER A 1 94 ? 40.953 0.066 3.198 1.00 7.96 94 SER A CA 1
ATOM 749 C C . SER A 1 94 ? 40.012 -0.290 2.087 1.00 7.44 94 SER A C 1
ATOM 750 O O . SER A 1 94 ? 40.259 -1.254 1.348 1.00 8.26 94 SER A O 1
ATOM 753 N N . MET A 1 95 ? 38.924 0.499 1.790 1.00 7.35 95 MET A N 1
ATOM 754 C CA . MET A 1 95 ? 38.058 0.183 0.683 1.00 6.96 95 MET A CA 1
ATOM 755 C C . MET A 1 95 ? 38.703 0.286 -0.661 1.00 7.01 95 MET A C 1
ATOM 756 O O . MET A 1 95 ? 38.272 -0.272 -1.659 1.00 9.33 95 MET A O 1
ATOM 761 N N . GLY A 1 96 ? 39.886 0.953 -0.793 1.00 6.59 96 GLY A N 1
ATOM 762 C CA . GLY A 1 96 ? 40.708 0.957 -1.982 1.00 6.70 96 GLY A CA 1
ATOM 763 C C . GLY A 1 96 ? 41.112 -0.475 -2.396 1.00 7.06 96 GLY A C 1
ATOM 764 O O . GLY A 1 96 ? 41.322 -0.771 -3.557 1.00 7.74 96 GLY A O 1
ATOM 765 N N . GLY A 1 97 ? 41.198 -1.355 -1.421 1.00 8.65 97 GLY A N 1
ATOM 766 C CA . GLY A 1 97 ? 41.490 -2.789 -1.687 1.00 8.60 97 GLY A CA 1
ATOM 767 C C . GLY A 1 97 ? 40.368 -3.435 -2.495 1.00 9.01 97 GLY A C 1
ATOM 768 O O . GLY A 1 97 ? 40.670 -4.317 -3.303 1.00 9.09 97 GLY A O 1
ATOM 769 N N . GLY A 1 98 ? 39.112 -2.968 -2.386 1.00 8.32 98 GLY A N 1
ATOM 770 C CA . GLY A 1 98 ? 38.062 -3.479 -3.249 1.00 8.60 98 GLY A CA 1
ATOM 771 C C . GLY A 1 98 ? 38.206 -2.975 -4.658 1.00 8.86 98 GLY A C 1
ATOM 772 O O . GLY A 1 98 ? 37.854 -3.616 -5.643 1.00 8.65 98 GL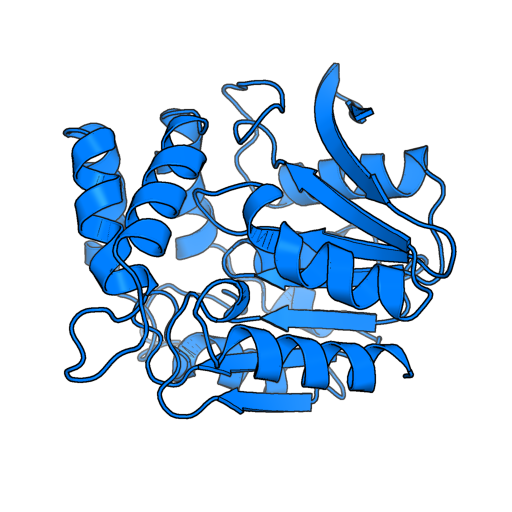Y A O 1
ATOM 773 N N . GLU A 1 99 ? 38.627 -1.685 -4.863 1.00 6.97 99 GLU A N 1
ATOM 774 C CA . GLU A 1 99 ? 38.919 -1.177 -6.198 1.00 6.52 99 GLU A CA 1
ATOM 775 C C . GLU A 1 99 ? 40.032 -1.982 -6.864 1.00 7.06 99 GLU A C 1
ATOM 776 O O . GLU A 1 99 ? 39.948 -2.297 -8.063 1.00 9.26 99 GLU A O 1
ATOM 782 N N . LEU A 1 100 ? 41.053 -2.317 -6.104 1.00 6.44 100 LEU A N 1
ATOM 783 C CA . LEU A 1 100 ? 42.200 -3.104 -6.613 1.00 7.26 100 LEU A CA 1
ATOM 784 C C . LEU A 1 100 ? 41.709 -4.520 -6.982 1.00 7.69 100 LEU A C 1
ATOM 785 O O . LEU A 1 100 ? 41.911 -4.899 -8.121 1.00 9.21 100 LEU A O 1
ATOM 790 N N . ALA A 1 101 ? 40.983 -5.119 -6.072 1.00 9.93 101 ALA A N 1
ATOM 791 C CA . ALA A 1 101 ? 40.481 -6.498 -6.362 1.00 9.99 101 ALA A CA 1
ATOM 792 C C . ALA A 1 101 ? 39.565 -6.530 -7.550 1.00 10.50 101 ALA A C 1
ATOM 793 O O . ALA A 1 101 ? 39.648 -7.402 -8.451 1.00 10.42 101 ALA A O 1
ATOM 795 N N . ARG A 1 102 ? 38.610 -5.596 -7.652 1.00 10.37 102 ARG A N 1
ATOM 796 C CA . ARG A 1 102 ? 37.675 -5.616 -8.771 1.00 11.67 102 ARG A CA 1
ATOM 797 C C . ARG A 1 102 ? 38.343 -5.229 -10.061 1.00 10.34 102 ARG A C 1
ATOM 798 O O . ARG A 1 102 ? 37.964 -5.706 -11.119 1.00 11.67 102 ARG A O 1
ATOM 806 N N . TYR A 1 103 ? 39.408 -4.382 -10.055 1.00 9.12 103 TYR A N 1
ATOM 807 C CA . TYR A 1 103 ? 40.205 -4.140 -11.243 1.00 8.65 103 TYR A CA 1
ATOM 808 C C . TYR A 1 103 ? 40.838 -5.458 -11.747 1.00 9.59 103 TYR A C 1
ATOM 809 O O . TYR A 1 103 ? 40.735 -5.696 -12.958 1.00 10.96 103 TYR A O 1
ATOM 818 N N . VAL A 1 104 ? 41.391 -6.244 -10.853 1.00 10.76 104 VAL A N 1
ATOM 819 C CA . VAL A 1 104 ? 41.964 -7.539 -11.310 1.00 12.57 104 VAL A CA 1
ATOM 820 C C . VAL A 1 104 ? 40.852 -8.420 -11.894 1.00 12.72 104 VAL A C 1
ATOM 821 O O . VAL A 1 104 ? 40.989 -9.040 -12.977 1.00 13.32 104 VAL A O 1
ATOM 825 N N . GLY A 1 105 ? 39.723 -8.450 -11.218 1.00 10.65 105 GLY A N 1
ATOM 826 C CA . GLY A 1 105 ? 38.610 -9.318 -11.647 1.00 14.44 105 GLY A CA 1
ATOM 827 C C . GLY A 1 105 ? 38.087 -8.915 -13.006 1.00 17.78 105 GLY A C 1
ATOM 828 O O . GLY A 1 105 ? 37.695 -9.777 -13.806 1.00 19.40 105 GLY A O 1
ATOM 829 N N . ARG A 1 106 ? 37.991 -7.619 -13.313 1.00 15.23 106 ARG A N 1
ATOM 830 C CA . ARG A 1 106 ? 37.379 -7.140 -14.523 1.00 15.17 106 ARG A CA 1
ATOM 831 C C . ARG A 1 106 ? 38.343 -6.974 -15.675 1.00 15.65 106 ARG A C 1
ATOM 832 O O . ARG A 1 106 ? 37.946 -7.114 -16.832 1.00 16.39 106 ARG A O 1
ATOM 840 N N . HIS A 1 107 ? 39.551 -6.476 -15.403 1.00 14.54 107 HIS A N 1
ATOM 841 C CA . HIS A 1 107 ? 40.517 -6.112 -16.413 1.00 14.34 107 HIS A CA 1
ATOM 842 C C . HIS A 1 107 ? 41.752 -7.004 -16.473 1.00 14.62 107 HIS A C 1
ATOM 843 O O . HIS A 1 107 ? 42.550 -6.861 -17.412 1.00 18.47 107 HIS A O 1
ATOM 850 N N . GLY A 1 108 ? 41.936 -7.862 -15.485 1.00 13.08 108 GLY A N 1
ATOM 851 C CA . GLY A 1 108 ? 43.081 -8.775 -15.460 1.00 16.45 108 GLY A CA 1
ATOM 852 C C . GLY A 1 108 ? 44.374 -8.126 -14.996 1.00 17.01 108 GLY A C 1
ATOM 853 O O . GLY A 1 108 ? 44.410 -6.973 -14.544 1.00 16.08 108 GLY A O 1
ATOM 854 N N . THR A 1 109 ? 45.477 -8.889 -15.078 1.00 15.74 109 THR A N 1
ATOM 855 C CA . THR A 1 109 ? 46.755 -8.441 -14.550 1.00 15.00 109 THR A CA 1
ATOM 856 C C . THR A 1 109 ? 47.810 -8.147 -15.605 1.00 15.47 109 THR A C 1
ATOM 857 O O . THR A 1 109 ? 48.996 -7.981 -15.250 1.00 15.63 109 THR A O 1
ATOM 861 N N . GLY A 1 110 ? 47.405 -7.916 -16.845 1.00 15.56 110 GLY A N 1
ATOM 862 C CA . GLY A 1 110 ? 48.373 -7.691 -17.921 1.00 16.59 110 GLY A CA 1
ATOM 863 C C . GLY A 1 110 ? 49.270 -6.482 -17.725 1.00 16.73 110 GLY A C 1
ATOM 864 O O . GLY A 1 110 ? 50.457 -6.507 -18.086 1.00 16.75 110 GLY A O 1
ATOM 865 N N . ARG A 1 111 ? 48.751 -5.426 -17.087 1.00 14.96 111 ARG A N 1
ATOM 866 C CA . ARG A 1 111 ? 49.570 -4.232 -16.851 1.00 15.78 111 ARG A CA 1
ATOM 867 C C . ARG A 1 111 ? 50.268 -4.264 -15.506 1.00 15.62 111 ARG A C 1
ATOM 868 O O . ARG A 1 111 ? 50.960 -3.292 -15.140 1.00 17.47 111 ARG A O 1
ATOM 876 N N . LEU A 1 112 ? 50.081 -5.319 -14.725 1.00 13.56 112 LEU A N 1
ATOM 877 C CA . LEU A 1 112 ? 50.542 -5.303 -13.354 1.00 13.10 112 LEU A CA 1
ATOM 878 C C . LEU A 1 112 ? 51.736 -6.207 -13.074 1.00 16.08 112 LEU A C 1
ATOM 879 O O . LEU A 1 112 ? 51.851 -7.323 -13.594 1.00 17.86 112 LEU A O 1
ATOM 884 N N . ARG A 1 113 ? 52.563 -5.726 -12.174 1.00 13.32 113 ARG A N 1
ATOM 885 C CA . ARG A 1 113 ? 53.678 -6.511 -11.652 1.00 14.61 113 ARG A CA 1
ATOM 886 C C . ARG A 1 113 ? 53.312 -7.136 -10.326 1.00 15.62 113 ARG A C 1
ATOM 887 O O . ARG A 1 113 ? 53.631 -8.317 -10.073 1.00 14.13 113 ARG A O 1
ATOM 895 N N . SER A 1 114 ? 52.732 -6.356 -9.408 1.00 12.19 114 SER A N 1
ATOM 896 C CA . SER A 1 114 ? 52.487 -6.837 -8.057 1.00 10.75 114 SER A CA 1
ATOM 897 C C . SER A 1 114 ? 51.427 -5.931 -7.374 1.00 10.87 114 SER A C 1
ATOM 898 O O . SER A 1 114 ? 51.041 -4.938 -7.979 1.00 11.58 114 SER A O 1
ATOM 901 N N . ALA A 1 115 ? 51.014 -6.328 -6.185 1.00 10.44 115 ALA A N 1
ATOM 902 C CA . ALA A 1 115 ? 49.942 -5.607 -5.482 1.00 10.06 115 ALA A CA 1
ATOM 903 C C . ALA A 1 115 ? 50.167 -5.634 -3.991 1.00 10.73 115 ALA A C 1
ATOM 904 O O . ALA A 1 115 ? 50.803 -6.515 -3.417 1.00 10.51 115 ALA A O 1
ATOM 906 N N . VAL A 1 116 ? 49.702 -4.547 -3.330 1.00 8.19 116 VAL A N 1
ATOM 907 C CA . VAL A 1 116 ? 49.839 -4.456 -1.882 1.00 7.52 116 VAL A CA 1
ATOM 908 C C . VAL A 1 116 ? 48.454 -4.115 -1.328 1.00 9.32 116 VAL A C 1
ATOM 909 O O . VAL A 1 116 ? 47.878 -3.133 -1.798 1.00 9.45 116 VAL A O 1
ATOM 913 N N . LEU A 1 117 ? 48.003 -4.851 -0.329 1.00 9.77 117 LEU A N 1
ATOM 914 C CA . LEU A 1 117 ? 46.692 -4.591 0.280 1.00 9.80 117 LEU A CA 1
ATOM 915 C C . LEU A 1 117 ? 46.970 -4.168 1.700 1.00 9.36 117 LEU A C 1
ATOM 916 O O . LEU A 1 117 ? 47.357 -4.967 2.547 1.00 11.44 117 LEU A O 1
ATOM 921 N N . LEU A 1 118 ? 46.821 -2.866 1.995 1.00 7.44 118 LEU A N 1
ATOM 922 C CA . LEU A 1 118 ? 47.066 -2.382 3.355 1.00 6.47 118 LEU A CA 1
ATOM 923 C C . LEU A 1 118 ? 45.762 -2.164 4.082 1.00 7.95 118 LEU A C 1
ATOM 924 O O . LEU A 1 118 ? 44.928 -1.334 3.628 1.00 7.94 118 LEU A O 1
ATOM 929 N N . SER A 1 119 ? 45.541 -2.891 5.158 1.00 6.23 119 SER A N 1
ATOM 930 C CA . SER A 1 119 ? 44.343 -2.759 6.012 1.00 8.50 119 SER A CA 1
ATOM 931 C C . SER A 1 119 ? 43.105 -2.744 5.136 1.00 9.89 119 SER A C 1
ATOM 932 O O . SER A 1 119 ? 42.237 -1.865 5.302 1.00 9.28 119 SER A O 1
ATOM 935 N N . ALA A 1 120 ? 42.987 -3.714 4.225 1.00 7.88 120 ALA A N 1
ATOM 936 C CA . ALA A 1 120 ? 42.000 -3.685 3.187 1.00 7.98 120 ALA A CA 1
ATOM 937 C C . ALA A 1 120 ? 40.778 -4.557 3.469 1.00 9.69 120 ALA A C 1
ATOM 938 O O . ALA A 1 120 ? 40.895 -5.557 4.174 1.00 8.29 120 ALA A O 1
ATOM 940 N N . ILE A 1 121 ? 39.675 -4.196 2.841 1.00 9.23 121 ILE A N 1
ATOM 941 C CA . ILE A 1 121 ? 38.420 -4.895 3.056 1.00 8.70 121 ILE A CA 1
ATOM 942 C C . ILE A 1 121 ? 38.274 -6.315 2.524 1.00 9.66 121 ILE A C 1
ATOM 943 O O . ILE A 1 121 ? 37.402 -6.993 3.100 1.00 9.68 121 ILE A O 1
ATOM 948 N N . PRO A 1 122 ? 38.949 -6.775 1.500 1.00 9.92 122 PRO A N 1
ATOM 949 C CA . PRO A 1 122 ? 38.696 -8.163 1.021 1.00 10.67 122 PRO A CA 1
ATOM 950 C C . PRO A 1 122 ? 39.014 -9.133 2.116 1.00 11.35 122 PRO A C 1
ATOM 951 O O . PRO A 1 122 ? 39.869 -8.932 2.975 1.00 11.10 122 PRO A O 1
ATOM 955 N N . PRO A 1 123 ? 38.303 -10.297 2.135 1.00 10.48 123 PRO A N 1
ATOM 956 C CA . PRO A 1 123 ? 37.351 -10.645 1.134 1.00 9.63 123 PRO A CA 1
ATOM 957 C C . PRO A 1 123 ? 35.946 -10.058 1.279 1.00 8.92 123 PRO A C 1
ATOM 958 O O . PRO A 1 123 ? 35.368 -9.736 0.253 1.00 9.32 123 PRO A O 1
ATOM 962 N N . VAL A 1 124 ? 35.428 -9.998 2.471 1.00 10.05 124 VAL A N 1
ATOM 963 C CA . VAL A 1 124 ? 34.091 -9.438 2.692 1.00 10.37 124 VAL A CA 1
ATOM 964 C C . VAL A 1 124 ? 34.003 -8.994 4.138 1.00 10.12 124 VAL A C 1
ATOM 965 O O . VAL A 1 124 ? 34.467 -9.671 5.042 1.00 11.80 124 VAL A O 1
ATOM 969 N N . MET A 1 125 ? 33.408 -7.794 4.388 1.00 10.24 125 MET A N 1
ATOM 970 C CA . MET A 1 125 ? 33.330 -7.311 5.743 1.00 8.62 125 MET A CA 1
ATOM 971 C C . MET A 1 125 ? 32.134 -7.751 6.589 1.00 8.76 125 MET A C 1
ATOM 972 O O . MET A 1 125 ? 32.319 -7.950 7.788 1.00 11.84 125 MET A O 1
ATOM 977 N N . ILE A 1 126 ? 30.976 -7.861 5.945 1.00 10.80 126 ILE A N 1
ATOM 978 C CA . ILE A 1 126 ? 29.754 -8.097 6.727 1.00 11.42 126 ILE A CA 1
ATOM 979 C C . ILE A 1 126 ? 29.745 -9.412 7.502 1.00 12.29 126 ILE A C 1
ATOM 980 O O . ILE A 1 126 ? 30.114 -10.462 6.987 1.00 11.64 126 ILE A O 1
ATOM 985 N N . LYS A 1 127 ? 29.360 -9.292 8.770 1.00 10.60 127 LYS A N 1
ATOM 986 C CA . LYS A 1 127 ? 29.210 -10.493 9.590 1.00 11.83 127 LYS A CA 1
ATOM 987 C C . LYS A 1 127 ? 28.034 -11.332 9.094 1.00 11.68 127 LYS A C 1
ATOM 988 O O . LYS A 1 127 ? 26.983 -10.838 8.702 1.00 12.03 127 LYS A O 1
ATOM 994 N N . SER A 1 128 ? 28.270 -12.646 9.159 1.00 10.90 128 SER A N 1
ATOM 995 C CA . SER A 1 128 ? 27.150 -13.562 8.823 1.00 11.91 128 SER A CA 1
ATOM 996 C C . SER A 1 128 ? 27.481 -14.885 9.504 1.00 12.14 128 SER A C 1
ATOM 997 O O . SER A 1 128 ? 28.545 -15.029 10.103 1.00 12.44 128 SER A O 1
ATOM 1000 N N . ASP A 1 129 ? 26.625 -15.915 9.313 1.00 13.60 129 ASP A N 1
ATOM 1001 C CA . ASP A 1 129 ? 27.010 -17.223 9.892 1.00 14.12 129 ASP A CA 1
ATOM 1002 C C . ASP A 1 129 ? 28.242 -17.804 9.255 1.00 14.31 129 ASP A C 1
ATOM 1003 O O . ASP A 1 129 ? 28.978 -18.608 9.864 1.00 15.90 129 ASP A O 1
ATOM 1008 N N . LYS A 1 130 ? 28.538 -17.48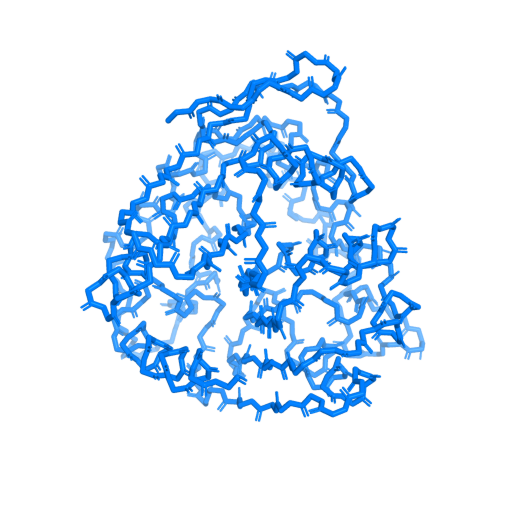9 7.989 1.00 14.69 130 LYS A N 1
ATOM 1009 C CA . LYS A 1 130 ? 29.714 -17.927 7.271 1.00 17.39 130 LYS A CA 1
ATOM 1010 C C . LYS A 1 130 ? 30.929 -17.075 7.630 1.00 16.60 130 LYS A C 1
ATOM 1011 O O . LYS A 1 130 ? 32.068 -17.559 7.483 1.00 18.20 130 LYS A O 1
ATOM 1017 N N . ASN A 1 131 ? 30.751 -15.866 8.155 1.00 13.31 131 ASN A N 1
ATOM 1018 C CA . ASN A 1 131 ? 31.858 -14.954 8.507 1.00 14.84 131 ASN A CA 1
ATOM 1019 C C . ASN A 1 131 ? 31.603 -14.357 9.873 1.00 14.25 131 ASN A C 1
ATOM 1020 O O . ASN A 1 131 ? 31.227 -13.169 10.071 1.00 13.05 131 ASN A O 1
ATOM 1025 N N . PRO A 1 132 ? 31.745 -15.128 10.932 1.00 14.57 132 PRO A N 1
ATOM 1026 C CA . PRO A 1 132 ? 31.362 -14.724 12.275 1.00 16.15 132 PRO A CA 1
ATOM 1027 C C . PRO A 1 132 ? 32.254 -13.657 12.887 1.00 16.26 132 PRO A C 1
ATOM 1028 O O . PRO A 1 132 ? 31.810 -12.951 13.798 1.00 19.25 132 PRO A O 1
ATOM 1032 N N . ASP A 1 133 ? 33.430 -13.449 12.328 1.00 16.68 133 ASP A N 1
ATOM 1033 C CA . ASP A 1 133 ? 34.338 -12.415 12.795 1.00 19.22 133 ASP A CA 1
ATOM 1034 C C . ASP A 1 133 ? 34.178 -11.114 12.037 1.00 17.26 133 ASP A C 1
ATOM 1035 O O . ASP A 1 133 ? 35.007 -10.212 12.236 1.00 17.87 133 ASP A O 1
ATOM 1040 N N . GLY A 1 134 ? 33.140 -10.986 11.226 1.00 15.16 134 GLY A N 1
ATOM 1041 C CA . GLY A 1 134 ? 32.983 -9.769 10.415 1.00 12.82 134 GLY A CA 1
ATOM 1042 C C . GLY A 1 134 ? 32.300 -8.678 11.237 1.00 12.49 134 GLY A C 1
ATOM 1043 O O . GLY A 1 134 ? 32.089 -8.802 12.447 1.00 13.61 134 GLY A O 1
ATOM 1044 N N . VAL A 1 135 ? 31.974 -7.615 10.511 1.00 13.33 135 VAL A N 1
ATOM 1045 C CA . VAL A 1 135 ? 31.371 -6.434 11.141 1.00 13.39 135 VAL A CA 1
ATOM 1046 C C . VAL A 1 135 ? 29.843 -6.531 11.087 1.00 12.46 135 VAL A C 1
ATOM 1047 O O . VAL A 1 135 ? 29.280 -6.760 10.024 1.00 12.27 135 VAL A O 1
ATOM 1051 N N . PRO A 1 136 ? 29.188 -6.307 12.206 1.00 14.06 136 PRO A N 1
ATOM 1052 C CA . PRO A 1 136 ? 27.723 -6.374 12.239 1.00 16.70 136 PRO A CA 1
ATOM 1053 C C . PRO A 1 136 ? 27.054 -5.315 11.408 1.00 17.24 136 PRO A C 1
ATOM 1054 O O . PRO A 1 136 ? 27.555 -4.166 11.333 1.00 15.71 136 PRO A O 1
ATOM 1058 N N . ASP A 1 137 ? 25.841 -5.556 10.891 1.00 17.08 137 ASP A N 1
ATOM 1059 C CA . ASP A 1 137 ? 25.140 -4.558 10.101 1.00 19.36 137 ASP A CA 1
ATOM 1060 C C . ASP A 1 137 ? 24.939 -3.231 10.837 1.00 17.28 137 ASP A C 1
ATOM 1061 O O . ASP A 1 137 ? 24.938 -2.178 10.190 1.00 18.42 137 ASP A O 1
ATOM 1066 N N . GLU A 1 138 ? 24.699 -3.279 12.144 1.00 17.58 138 GLU A N 1
ATOM 1067 C CA . GLU A 1 138 ? 24.445 -2.075 12.919 1.00 19.56 138 GLU A CA 1
ATOM 1068 C C . GLU A 1 138 ? 25.604 -1.071 12.797 1.00 18.95 138 GLU A C 1
ATOM 1069 O O . GLU A 1 138 ? 25.378 0.150 12.914 1.00 18.65 138 GLU A O 1
ATOM 1075 N N . VAL A 1 139 ? 26.828 -1.550 12.650 1.00 15.46 139 VAL A N 1
ATOM 1076 C CA . VAL A 1 139 ? 27.972 -0.630 12.503 1.00 14.19 139 VAL A CA 1
ATOM 1077 C C . VAL A 1 139 ? 27.840 0.166 11.210 1.00 13.91 139 VAL A C 1
ATOM 1078 O O . VAL A 1 139 ? 28.062 1.398 11.201 1.00 14.79 139 VAL A O 1
ATOM 1082 N N . PHE A 1 140 ? 27.509 -0.498 10.119 1.00 11.01 140 PHE A N 1
ATOM 1083 C CA . PHE A 1 140 ? 27.384 0.204 8.827 1.00 11.70 140 PHE A CA 1
ATOM 1084 C C . PHE A 1 140 ? 26.213 1.161 8.885 1.00 12.95 140 PHE A C 1
ATOM 1085 O O . PHE A 1 140 ? 26.265 2.299 8.382 1.00 12.98 140 PHE A O 1
ATOM 1093 N N . ASP A 1 141 ? 25.127 0.716 9.545 1.00 13.84 141 ASP A N 1
ATOM 1094 C CA . ASP A 1 141 ? 23.993 1.661 9.694 1.00 15.76 141 ASP A CA 1
ATOM 1095 C C . ASP A 1 141 ? 24.458 2.922 10.403 1.00 15.09 141 ASP A C 1
ATOM 1096 O O . ASP A 1 141 ? 24.014 4.036 10.029 1.00 17.15 141 ASP A O 1
ATOM 1101 N N . ALA A 1 142 ? 25.213 2.792 11.487 1.00 14.24 142 ALA A N 1
ATOM 1102 C CA . ALA A 1 142 ? 25.698 3.896 12.287 1.00 15.06 142 ALA A CA 1
ATOM 1103 C C . ALA A 1 142 ? 26.628 4.797 11.471 1.00 14.97 142 ALA A C 1
ATOM 1104 O O . ALA A 1 142 ? 26.550 6.032 11.621 1.00 14.63 142 ALA A O 1
ATOM 1106 N N . LEU A 1 143 ? 27.496 4.218 10.635 1.00 12.37 143 LEU A N 1
ATOM 1107 C CA . LEU A 1 143 ? 28.332 5.110 9.797 1.00 12.12 143 LEU A CA 1
ATOM 1108 C C . LEU A 1 143 ? 27.481 5.959 8.874 1.00 13.02 143 LEU A C 1
ATOM 1109 O O . LEU A 1 143 ? 27.750 7.162 8.705 1.00 12.53 143 LEU A O 1
ATOM 1114 N N . LYS A 1 144 ? 26.475 5.352 8.225 1.00 11.80 144 LYS A N 1
ATOM 1115 C CA . LYS A 1 144 ? 25.671 6.110 7.286 1.00 12.31 144 LYS A CA 1
ATOM 1116 C C . LYS A 1 144 ? 24.842 7.163 8.025 1.00 13.46 144 LYS A C 1
ATOM 1117 O O . LYS A 1 144 ? 24.733 8.298 7.513 1.00 12.61 144 LYS A O 1
ATOM 1123 N N . ASN A 1 145 ? 24.312 6.800 9.193 1.00 14.87 145 ASN A N 1
ATOM 1124 C CA . ASN A 1 145 ? 23.530 7.787 9.958 1.00 16.58 145 ASN A CA 1
ATOM 1125 C C . ASN A 1 145 ? 24.416 8.929 10.453 1.00 15.16 145 ASN A C 1
ATOM 1126 O O . ASN A 1 145 ? 23.923 10.056 10.541 1.00 15.32 145 ASN A O 1
ATOM 1131 N N . GLY A 1 146 ? 25.686 8.647 10.741 1.00 13.32 146 GLY A N 1
ATOM 1132 C CA . GLY A 1 146 ? 26.580 9.719 11.200 1.00 12.34 146 GLY A CA 1
ATOM 1133 C C . GLY A 1 146 ? 26.790 10.700 10.079 1.00 10.85 146 GLY A C 1
ATOM 1134 O O . GLY A 1 146 ? 26.812 11.931 10.360 1.00 11.82 146 GLY A O 1
ATOM 1135 N N . VAL A 1 147 ? 27.060 10.217 8.860 1.00 9.05 147 VAL A N 1
ATOM 1136 C CA . VAL A 1 147 ? 27.300 11.131 7.739 1.00 10.24 147 VAL A CA 1
ATOM 1137 C C . VAL A 1 147 ? 26.052 11.978 7.473 1.00 10.68 147 VAL A C 1
ATOM 1138 O O . VAL A 1 147 ? 26.147 13.161 7.143 1.00 11.20 147 VAL A O 1
ATOM 1142 N N . LEU A 1 148 ? 24.873 11.349 7.568 1.00 7.81 148 LEU A N 1
ATOM 1143 C CA . LEU A 1 148 ? 23.640 12.115 7.288 1.00 10.61 148 LEU A CA 1
ATOM 1144 C C . LEU A 1 148 ? 23.210 13.016 8.406 1.00 9.99 148 LEU A C 1
ATOM 1145 O O . LEU A 1 148 ? 22.451 13.990 8.095 1.00 11.42 148 LEU A O 1
ATOM 1150 N N . THR A 1 149 ? 23.603 12.797 9.635 1.00 10.15 149 THR A N 1
ATOM 1151 C CA . THR A 1 149 ? 23.206 13.650 10.754 1.00 11.32 149 THR A CA 1
ATOM 1152 C C . THR A 1 149 ? 23.997 14.950 10.758 1.00 10.60 149 THR A C 1
ATOM 1153 O O . THR A 1 149 ? 23.398 16.038 10.764 1.00 11.63 149 THR A O 1
ATOM 1157 N N . GLU A 1 150 ? 25.307 14.822 10.705 1.00 8.52 150 GLU A N 1
ATOM 1158 C CA . GLU A 1 150 ? 26.147 16.068 10.649 1.00 6.72 150 GLU A CA 1
ATOM 1159 C C . GLU A 1 150 ? 27.549 15.543 10.267 1.00 6.92 150 GLU A C 1
ATOM 1160 O O . GLU A 1 150 ? 28.303 15.143 11.161 1.00 9.57 150 GLU A O 1
ATOM 1166 N N . ARG A 1 151 ? 27.833 15.539 8.983 1.00 7.42 151 ARG A N 1
ATOM 1167 C CA . ARG A 1 151 ? 29.122 14.937 8.539 1.00 7.27 151 ARG A CA 1
ATOM 1168 C C . ARG A 1 151 ? 30.372 15.561 9.113 1.00 8.31 151 ARG A C 1
ATOM 1169 O O . ARG A 1 151 ? 31.364 14.844 9.262 1.00 7.65 151 ARG A O 1
ATOM 1177 N N . SER A 1 152 ? 30.371 16.893 9.297 1.00 8.16 152 SER A N 1
ATOM 1178 C CA . SER A 1 152 ? 31.629 17.524 9.785 1.00 7.90 152 SER A CA 1
ATOM 1179 C C . SER A 1 152 ? 32.027 17.022 11.151 1.00 7.56 152 SER A C 1
ATOM 1180 O O . SER A 1 152 ? 33.175 16.550 11.365 1.00 8.30 152 SER A O 1
ATOM 1183 N N . GLN A 1 153 ? 31.106 17.040 12.129 1.00 6.59 153 GLN A N 1
ATOM 1184 C CA . GLN A 1 153 ? 31.372 16.505 13.449 1.00 7.90 153 GLN A CA 1
ATOM 1185 C C . GLN A 1 153 ? 31.646 14.992 13.334 1.00 8.12 153 GLN A C 1
ATOM 1186 O O . GLN A 1 153 ? 32.481 14.498 14.072 1.00 8.85 153 GLN A O 1
ATOM 1192 N N . PHE A 1 154 ? 30.927 14.334 12.429 1.00 7.92 154 PHE A N 1
ATOM 1193 C CA . PHE A 1 154 ? 31.119 12.868 12.304 1.00 9.65 154 PHE A CA 1
ATOM 1194 C C . PHE A 1 154 ? 32.553 12.522 11.925 1.00 9.37 154 PHE A C 1
ATOM 1195 O O . PHE A 1 154 ? 33.109 11.510 12.411 1.00 10.32 154 PHE A O 1
ATOM 1203 N N . TRP A 1 155 ? 33.182 13.325 11.068 1.00 7.77 155 TRP A N 1
ATOM 1204 C CA . TRP A 1 155 ? 34.600 12.999 10.717 1.00 9.40 155 TRP A CA 1
ATOM 1205 C C . TRP A 1 155 ? 35.480 13.217 11.921 1.00 9.67 155 TRP A C 1
ATOM 1206 O O . TRP A 1 155 ? 36.469 12.476 12.118 1.00 10.26 155 TRP A O 1
ATOM 1217 N N . LYS A 1 156 ? 35.249 14.285 12.711 1.00 8.75 156 LYS A N 1
ATOM 1218 C CA . LYS A 1 156 ? 36.048 14.493 13.916 1.00 11.17 156 LYS A CA 1
ATOM 1219 C C . LYS A 1 156 ? 35.901 13.312 14.875 1.00 11.47 156 LYS A C 1
ATOM 1220 O O . LYS A 1 156 ? 36.921 12.824 15.414 1.00 12.54 156 LYS A O 1
ATOM 1226 N N . ASP A 1 157 ? 34.664 12.803 15.042 1.00 10.75 157 ASP A N 1
ATOM 1227 C CA . ASP A 1 157 ? 34.488 11.680 15.955 1.00 11.82 157 ASP A CA 1
ATOM 1228 C C . ASP A 1 157 ? 35.072 10.375 15.394 1.00 11.24 157 ASP A C 1
ATOM 1229 O O . ASP A 1 157 ? 35.626 9.584 16.168 1.00 13.63 157 ASP A O 1
ATOM 1234 N N . THR A 1 158 ? 34.956 10.170 14.109 1.00 9.56 158 THR A N 1
ATOM 1235 C CA . THR A 1 158 ? 35.459 8.958 13.454 1.00 11.18 158 THR A CA 1
ATOM 1236 C C . THR A 1 158 ? 36.977 8.890 13.445 1.00 10.59 158 THR A C 1
ATOM 1237 O O . THR A 1 158 ? 37.501 7.756 13.445 1.00 10.79 158 THR A O 1
ATOM 1241 N N . ALA A 1 159 ? 37.632 10.051 13.440 1.00 8.85 159 ALA A N 1
ATOM 1242 C CA . ALA A 1 159 ? 39.124 9.994 13.435 1.00 10.05 159 ALA A CA 1
ATOM 1243 C C . ALA A 1 159 ? 39.662 9.261 14.642 1.00 12.15 159 ALA A C 1
ATOM 1244 O O . ALA A 1 159 ? 40.742 8.633 14.531 1.00 11.05 159 ALA A O 1
ATOM 1246 N N . GLU A 1 160 ? 39.002 9.286 15.790 1.00 10.97 160 GLU A N 1
ATOM 1247 C CA . GLU A 1 160 ? 39.459 8.592 16.984 1.00 13.80 160 GLU A CA 1
ATOM 1248 C C . GLU A 1 160 ? 39.590 7.080 16.745 1.00 13.56 160 GLU A C 1
ATOM 1249 O O . GLU A 1 160 ? 40.656 6.537 16.997 1.00 14.49 160 GLU A O 1
ATOM 1255 N N . GLY A 1 161 ? 38.548 6.473 16.198 1.00 13.02 161 GLY A N 1
ATOM 1256 C CA . GLY A 1 161 ? 38.632 5.036 15.902 1.00 12.47 161 GLY A CA 1
ATOM 1257 C C . GLY A 1 161 ? 39.595 4.750 14.756 1.00 11.44 161 GLY A C 1
ATOM 1258 O O . GLY A 1 161 ? 40.257 3.698 14.726 1.00 10.61 161 GLY A O 1
ATOM 1259 N N . PHE A 1 162 ? 39.607 5.616 13.735 1.00 9.11 162 PHE A N 1
ATOM 1260 C CA . PHE A 1 162 ? 40.419 5.364 12.548 1.00 8.42 162 PHE A CA 1
ATOM 1261 C C . PHE A 1 162 ? 41.892 5.214 12.942 1.00 9.47 162 PHE A C 1
ATOM 1262 O O . PHE A 1 162 ? 42.613 4.400 12.372 1.00 9.64 162 PHE A O 1
ATOM 1270 N N . PHE A 1 163 ? 42.358 6.005 13.899 1.00 9.05 163 PHE A N 1
ATOM 1271 C CA . PHE A 1 163 ? 43.762 5.987 14.307 1.00 8.62 163 PHE A CA 1
ATOM 1272 C C . PHE A 1 163 ? 43.969 5.279 15.632 1.00 8.61 163 PHE A C 1
ATOM 1273 O O . PHE A 1 163 ? 45.108 5.303 16.136 1.00 9.44 163 PHE A O 1
ATOM 1281 N N . SER A 1 164 ? 42.958 4.595 16.174 1.00 9.48 164 SER A N 1
ATOM 1282 C CA . SER A 1 164 ? 43.068 3.959 17.489 1.00 11.13 164 SER A CA 1
ATOM 1283 C C . SER A 1 164 ? 43.645 4.938 18.489 1.00 12.63 164 SER A C 1
ATOM 1284 O O . SER A 1 164 ? 44.472 4.637 19.366 1.00 10.84 164 SER A O 1
ATOM 1287 N N . ALA A 1 165 ? 43.079 6.165 18.494 1.00 11.49 165 ALA A N 1
ATOM 1288 C CA . ALA A 1 165 ? 43.638 7.224 19.329 1.00 12.52 165 ALA A CA 1
ATOM 1289 C C . ALA A 1 165 ? 43.169 7.129 20.769 1.00 14.99 165 ALA A C 1
ATOM 1290 O O . ALA A 1 165 ? 43.487 7.984 21.615 1.00 17.23 165 ALA A O 1
ATOM 1292 N N . ASN A 1 166 ? 42.374 6.120 21.081 1.00 15.05 166 ASN A N 1
ATOM 1293 C CA . ASN A 1 166 ? 41.962 5.828 22.441 1.00 19.64 166 ASN A CA 1
ATOM 1294 C C . ASN A 1 166 ? 43.021 5.028 23.195 1.00 20.37 166 ASN A C 1
ATOM 1295 O O . ASN A 1 166 ? 42.869 4.838 24.411 1.00 22.97 166 ASN A O 1
ATOM 1300 N N . ARG A 1 167 ? 44.065 4.560 22.529 1.00 17.65 167 ARG A N 1
ATOM 1301 C CA . ARG A 1 167 ? 45.080 3.787 23.253 1.00 18.46 167 ARG A CA 1
ATOM 1302 C C . ARG A 1 167 ? 46.079 4.682 23.949 1.00 19.31 167 ARG A C 1
ATOM 1303 O O . ARG A 1 167 ? 46.666 5.543 23.308 1.00 18.08 167 ARG A O 1
ATOM 1311 N N . PRO A 1 168 ? 46.205 4.530 25.262 1.00 19.69 168 PRO A N 1
ATOM 1312 C CA . PRO A 1 168 ? 47.168 5.288 26.032 1.00 20.74 168 PRO A CA 1
ATOM 1313 C C . PRO A 1 168 ? 48.540 5.222 25.395 1.00 21.00 168 PRO A C 1
ATOM 1314 O O . PRO A 1 168 ? 48.945 4.162 24.925 1.00 22.41 168 PRO A O 1
ATOM 1318 N N . GLY A 1 169 ? 49.255 6.349 25.370 1.00 22.99 169 GLY A N 1
ATOM 1319 C CA . GLY A 1 169 ? 50.601 6.347 24.805 1.00 22.85 169 GLY A CA 1
ATOM 1320 C C . GLY A 1 169 ? 50.715 6.231 23.299 1.00 22.87 169 GLY A C 1
ATOM 1321 O O . GLY A 1 169 ? 51.803 5.898 22.779 1.00 22.57 169 GLY A O 1
ATOM 1322 N N . ASN A 1 170 ? 49.637 6.501 22.556 1.00 19.83 170 ASN A N 1
ATOM 1323 C CA . ASN A 1 170 ? 49.716 6.425 21.096 1.00 18.08 170 ASN A CA 1
ATOM 1324 C C . ASN A 1 170 ? 50.473 7.650 20.560 1.00 17.94 170 ASN A C 1
ATOM 1325 O O . ASN A 1 170 ? 50.652 8.632 21.296 1.00 18.24 170 ASN A O 1
ATOM 1330 N N . LYS A 1 171 ? 50.835 7.577 19.293 1.00 15.55 171 LYS A N 1
ATOM 1331 C CA . LYS A 1 171 ? 51.647 8.600 18.650 1.00 16.88 171 LYS A CA 1
ATOM 1332 C C . LYS A 1 171 ? 50.853 9.461 17.667 1.00 14.25 171 LYS A C 1
ATOM 1333 O O . LYS A 1 171 ? 51.418 10.232 16.875 1.00 13.14 171 LYS A O 1
ATOM 1339 N N . VAL A 1 172 ? 49.541 9.327 17.745 1.00 11.54 172 VAL A N 1
ATOM 1340 C CA . VAL A 1 172 ? 48.661 10.098 16.856 1.00 10.02 172 VAL A CA 1
ATOM 1341 C C . VAL A 1 172 ? 48.680 11.563 17.306 1.00 11.43 172 VAL A C 1
ATOM 1342 O O . VAL A 1 172 ? 48.477 11.857 18.493 1.00 12.77 172 VAL A O 1
ATOM 1346 N N . THR A 1 173 ? 48.808 12.483 16.346 1.00 9.39 173 THR A N 1
ATOM 1347 C CA . THR A 1 173 ? 48.801 13.891 16.710 1.00 9.55 173 THR A CA 1
ATOM 1348 C C . THR A 1 173 ? 47.412 14.484 16.522 1.00 9.92 173 THR A C 1
ATOM 1349 O O . THR A 1 173 ? 46.601 13.915 15.777 1.00 9.12 173 THR A O 1
ATOM 1353 N N . GLN A 1 174 ? 47.247 15.687 17.066 1.00 9.41 174 GLN A N 1
ATOM 1354 C CA . GLN A 1 174 ? 45.957 16.363 16.806 1.00 11.00 174 GLN A CA 1
ATOM 1355 C C . GLN A 1 174 ? 45.929 16.685 15.316 1.00 10.66 174 GLN A C 1
ATOM 1356 O O . GLN A 1 174 ? 44.916 16.654 14.638 1.00 11.11 174 GLN A O 1
ATOM 1362 N N . GLY A 1 175 ? 47.122 17.026 14.780 1.00 9.02 175 GLY A N 1
ATOM 1363 C CA . GLY A 1 175 ? 47.240 17.266 13.343 1.00 7.29 175 GLY A CA 1
ATOM 1364 C C . GLY A 1 175 ? 46.710 16.126 12.500 1.00 7.46 175 GLY A C 1
ATOM 1365 O O . GLY A 1 175 ? 46.171 16.338 11.415 1.00 6.63 175 GLY A O 1
ATOM 1366 N N . ASN A 1 176 ? 46.966 14.855 12.860 1.00 6.48 176 ASN A N 1
ATOM 1367 C CA . ASN A 1 176 ? 46.483 13.725 12.072 1.00 5.88 176 ASN A CA 1
ATOM 1368 C C . ASN A 1 176 ? 44.931 13.802 12.004 1.00 6.26 176 ASN A C 1
ATOM 1369 O O . ASN A 1 176 ? 44.393 13.535 10.926 1.00 6.99 176 ASN A O 1
ATOM 1374 N N . LYS A 1 177 ? 44.352 14.069 13.135 1.00 7.92 177 LYS A N 1
ATOM 1375 C CA . LYS A 1 177 ? 42.874 14.116 13.204 1.00 8.72 177 LYS A CA 1
ATOM 1376 C C . LYS A 1 177 ? 42.335 15.287 12.390 1.00 9.02 177 LYS A C 1
ATOM 1377 O O . LYS A 1 177 ? 41.311 15.162 11.693 1.00 7.98 177 LYS A O 1
ATOM 1383 N N . ASP A 1 178 ? 43.024 16.435 12.492 1.00 8.35 178 ASP A N 1
ATOM 1384 C CA . ASP A 1 178 ? 42.592 17.586 11.718 1.00 7.53 178 ASP A CA 1
ATOM 1385 C C . ASP A 1 178 ? 42.750 17.351 10.227 1.00 6.06 178 ASP A C 1
ATOM 1386 O O . ASP A 1 178 ? 41.937 17.771 9.411 1.00 7.16 178 ASP A O 1
ATOM 1391 N N . ALA A 1 179 ? 43.828 16.653 9.822 1.00 5.05 179 ALA A N 1
ATOM 1392 C CA . ALA A 1 179 ? 44.003 16.370 8.391 1.00 5.66 179 ALA A CA 1
ATOM 1393 C C . ALA A 1 179 ? 42.963 15.378 7.837 1.00 4.95 179 ALA A C 1
ATOM 1394 O O . ALA A 1 179 ? 42.564 15.468 6.667 1.00 6.79 179 ALA A O 1
ATOM 1396 N N . PHE A 1 180 ? 42.581 14.417 8.686 1.00 7.32 180 PHE A N 1
ATOM 1397 C CA . PHE A 1 180 ? 41.512 13.472 8.348 1.00 5.74 180 PHE A CA 1
ATOM 1398 C C . PHE A 1 180 ? 40.238 14.270 8.011 1.00 7.38 180 PHE A C 1
ATOM 1399 O O . PHE A 1 180 ? 39.638 14.037 6.954 1.00 7.26 180 PHE A O 1
ATOM 1407 N N . TRP A 1 181 ? 39.892 15.140 8.952 1.00 6.42 181 TRP A N 1
ATOM 1408 C CA . TRP A 1 181 ? 38.691 15.987 8.718 1.00 6.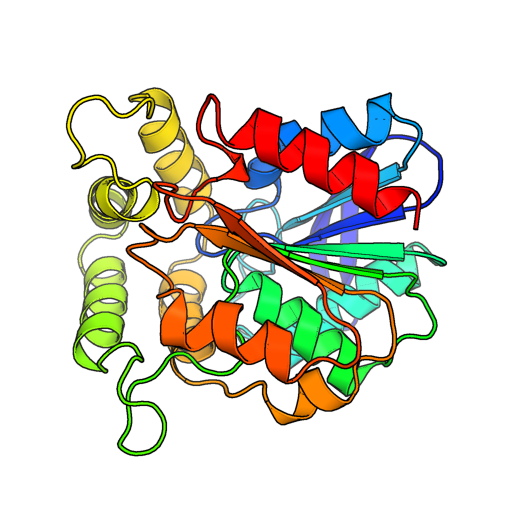54 181 TRP A CA 1
ATOM 1409 C C . TRP A 1 181 ? 38.832 16.804 7.454 1.00 6.78 181 TRP A C 1
ATOM 1410 O O . TRP A 1 181 ? 37.898 16.885 6.650 1.00 6.22 181 TRP A O 1
ATOM 1421 N N . TYR A 1 182 ? 39.974 17.449 7.226 1.00 4.89 182 TYR A N 1
ATOM 1422 C CA . TYR A 1 182 ? 40.200 18.293 6.045 1.00 7.35 182 TYR A CA 1
ATOM 1423 C C . TYR A 1 182 ? 40.023 17.521 4.751 1.00 8.98 182 TYR A C 1
ATOM 1424 O O . TYR A 1 182 ? 39.406 18.015 3.792 1.00 7.24 182 TYR A O 1
ATOM 1433 N N . MET A 1 183 ? 40.579 16.295 4.650 1.00 6.25 183 MET A N 1
ATOM 1434 C CA . MET A 1 183 ? 40.394 15.487 3.473 1.00 4.93 183 MET A CA 1
ATOM 1435 C C . MET A 1 183 ? 38.903 15.064 3.327 1.00 5.81 183 MET A C 1
ATOM 1436 O O . MET A 1 183 ? 38.435 15.064 2.183 1.00 6.91 183 MET A O 1
ATOM 1441 N N . ALA A 1 184 ? 38.295 14.703 4.424 1.00 5.22 184 ALA A N 1
ATOM 1442 C CA . ALA A 1 184 ? 36.889 14.207 4.350 1.00 6.67 184 ALA A CA 1
ATOM 1443 C C . ALA A 1 184 ? 35.920 15.292 3.946 1.00 6.19 184 ALA A C 1
ATOM 1444 O O . ALA A 1 184 ? 34.918 14.992 3.267 1.00 6.91 184 ALA A O 1
ATOM 1446 N N . MET A 1 185 ? 36.246 16.580 4.182 1.00 6.72 185 MET A N 1
ATOM 1447 C CA . MET A 1 185 ? 35.293 17.651 3.828 1.00 7.90 185 MET A CA 1
ATOM 1448 C C . MET A 1 185 ? 35.227 17.792 2.338 1.00 8.85 185 MET A C 1
ATOM 1449 O O . MET A 1 185 ? 34.293 18.425 1.801 1.00 11.43 185 MET A O 1
ATO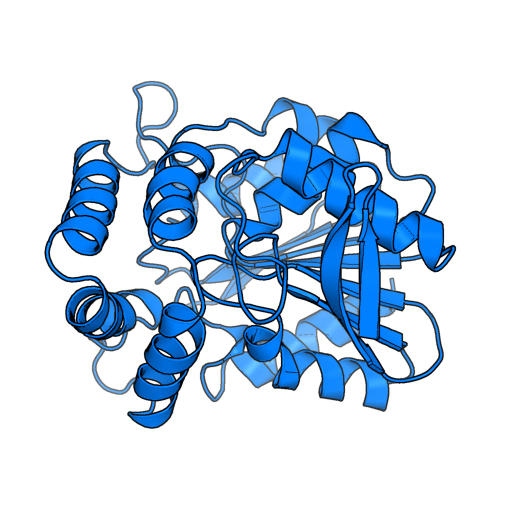M 1454 N N . ALA A 1 186 ? 36.141 17.224 1.537 1.00 6.58 186 ALA A N 1
ATOM 1455 C CA . ALA A 1 186 ? 36.081 17.316 0.099 1.00 6.89 186 ALA A CA 1
ATOM 1456 C C . ALA A 1 186 ? 35.259 16.172 -0.502 1.00 8.04 186 ALA A C 1
ATOM 1457 O O . ALA A 1 186 ? 35.080 16.200 -1.732 1.00 9.94 186 ALA A O 1
ATOM 1459 N N . GLN A 1 187 ? 34.777 15.252 0.331 1.00 8.30 187 GLN A N 1
ATOM 1460 C CA . GLN A 1 187 ? 33.994 14.156 -0.281 1.00 6.58 187 GLN A CA 1
ATOM 1461 C C . GLN A 1 187 ? 32.504 14.552 -0.421 1.00 8.43 187 GLN A C 1
ATOM 1462 O O . GLN A 1 187 ? 31.992 15.147 0.524 1.00 8.35 187 GLN A O 1
ATOM 1468 N N . THR A 1 188 ? 31.871 14.096 -1.495 1.00 7.35 188 THR A N 1
ATOM 1469 C CA . THR A 1 188 ? 30.425 14.409 -1.579 1.00 7.94 188 THR A CA 1
ATOM 1470 C C . THR A 1 188 ? 29.699 13.680 -0.477 1.00 9.15 188 THR A C 1
ATOM 1471 O O . THR A 1 188 ? 30.056 12.584 -0.003 1.00 8.87 188 THR A O 1
ATOM 1475 N N . ILE A 1 189 ? 28.504 14.194 -0.082 1.00 8.01 189 ILE A N 1
ATOM 1476 C CA . ILE A 1 189 ? 27.757 13.486 0.970 1.00 8.92 189 ILE A CA 1
ATOM 1477 C C . ILE A 1 189 ? 27.216 12.155 0.442 1.00 8.23 189 ILE A C 1
ATOM 1478 O O . ILE A 1 189 ? 27.249 11.186 1.203 1.00 8.51 189 ILE A O 1
ATOM 1483 N N . GLU A 1 190 ? 26.935 12.058 -0.852 1.00 8.67 190 GLU A N 1
ATOM 1484 C CA . GLU A 1 190 ? 26.397 10.819 -1.432 1.00 9.11 190 GLU A CA 1
ATOM 1485 C C . GLU A 1 190 ? 27.529 9.796 -1.504 1.00 9.09 190 GLU A C 1
ATOM 1486 O O . GLU A 1 190 ? 27.282 8.620 -1.235 1.00 10.07 190 GLU A O 1
ATOM 1492 N N . GLY A 1 191 ? 28.738 10.253 -1.810 1.00 8.57 191 GLY A N 1
ATOM 1493 C CA . GLY A 1 191 ? 29.862 9.274 -1.808 1.00 9.11 191 GLY A CA 1
ATOM 1494 C C . GLY A 1 191 ? 30.122 8.799 -0.384 1.00 9.29 191 GLY A C 1
ATOM 1495 O O . GLY A 1 191 ? 30.483 7.618 -0.145 1.00 11.38 191 GLY A O 1
ATOM 1496 N N . GLY A 1 192 ? 29.956 9.674 0.597 1.00 7.23 192 GLY A N 1
ATOM 1497 C CA . GLY A 1 192 ? 30.097 9.346 2.005 1.00 8.21 192 GLY A CA 1
ATOM 1498 C C . GLY A 1 192 ? 29.220 8.146 2.376 1.00 10.88 192 GLY A C 1
ATOM 1499 O O . GLY A 1 192 ? 29.695 7.107 2.865 1.00 11.40 192 GLY A O 1
ATOM 1500 N N . VAL A 1 193 ? 27.931 8.256 2.071 1.00 8.92 193 VAL A N 1
ATOM 1501 C CA . VAL A 1 193 ? 27.012 7.146 2.414 1.00 10.36 193 VAL A CA 1
ATOM 1502 C C . VAL A 1 193 ? 27.027 5.983 1.455 1.00 9.72 193 VAL A C 1
ATOM 1503 O O . VAL A 1 193 ? 27.069 4.817 1.911 1.00 11.91 193 VAL A O 1
ATOM 1507 N N . ARG A 1 194 ? 27.126 6.135 0.136 1.00 8.64 194 ARG A N 1
ATOM 1508 C CA . A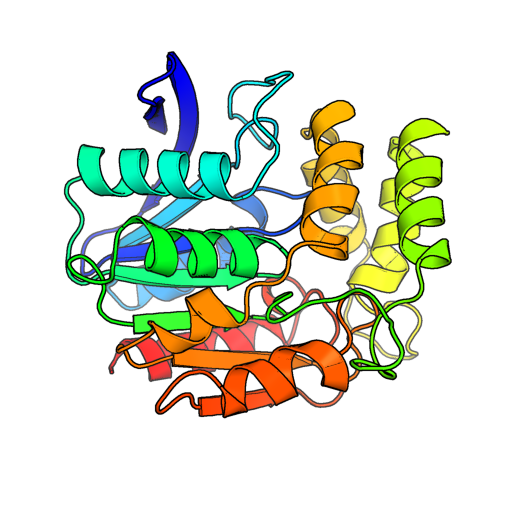RG A 1 194 ? 27.051 5.018 -0.784 1.00 9.65 194 ARG A CA 1
ATOM 1509 C C . ARG A 1 194 ? 28.310 4.148 -0.689 1.00 9.68 194 ARG A C 1
ATOM 1510 O O . ARG A 1 194 ? 28.216 2.932 -0.934 1.00 8.92 194 ARG A O 1
ATOM 1518 N N . CYS A 1 195 ? 29.449 4.798 -0.367 1.00 9.55 195 CYS A N 1
ATOM 1519 C CA . CYS A 1 195 ? 30.640 3.928 -0.223 1.00 9.74 195 CYS A CA 1
ATOM 1520 C C . CYS A 1 195 ? 30.468 2.977 0.949 1.00 9.25 195 CYS A C 1
ATOM 1521 O O . CYS A 1 195 ? 31.049 1.857 0.868 1.00 10.71 195 CYS A O 1
ATOM 1524 N N . VAL A 1 196 ? 29.778 3.320 2.021 1.00 9.45 196 VAL A N 1
ATOM 1525 C CA . VAL A 1 196 ? 29.563 2.404 3.132 1.00 11.31 196 VAL A CA 1
ATOM 1526 C C . VAL A 1 196 ? 28.828 1.147 2.658 1.00 11.01 196 VAL A C 1
ATOM 1527 O O . VAL A 1 196 ? 29.230 0.018 2.985 1.00 10.39 196 VAL A O 1
ATOM 1531 N N . ASP A 1 197 ? 27.750 1.333 1.917 1.00 13.59 197 ASP A N 1
ATOM 1532 C CA . ASP A 1 197 ? 26.995 0.204 1.361 1.00 14.62 197 ASP A CA 1
ATOM 1533 C C . ASP A 1 197 ? 27.934 -0.648 0.500 1.00 15.07 197 ASP A C 1
ATOM 1534 O O . ASP A 1 197 ? 27.861 -1.880 0.529 1.00 16.13 197 ASP A O 1
ATOM 1539 N N . ALA A 1 198 ? 28.743 0.025 -0.326 1.00 12.97 198 ALA A N 1
ATOM 1540 C CA . ALA A 1 198 ? 29.618 -0.776 -1.174 1.00 11.82 198 ALA A CA 1
ATOM 1541 C C . ALA A 1 198 ? 30.659 -1.505 -0.331 1.00 13.08 198 ALA A C 1
ATOM 1542 O O . ALA A 1 198 ? 30.892 -2.688 -0.643 1.00 14.02 198 ALA A O 1
ATOM 1544 N N . PHE A 1 199 ? 31.364 -0.827 0.583 1.00 11.54 199 PHE A N 1
ATOM 1545 C CA . PHE A 1 199 ? 32.476 -1.562 1.224 1.00 12.78 199 PHE A CA 1
ATOM 1546 C C . PHE A 1 199 ? 32.019 -2.537 2.286 1.00 11.93 199 PHE A C 1
ATOM 1547 O O . PHE A 1 199 ? 32.753 -3.494 2.567 1.00 12.77 199 PHE A O 1
ATOM 1555 N N . GLY A 1 200 ? 30.814 -2.347 2.831 1.00 11.50 200 GLY A N 1
ATOM 1556 C CA . GLY A 1 200 ? 30.361 -3.210 3.913 1.00 12.18 200 GLY A CA 1
ATOM 1557 C C . GLY A 1 200 ? 29.929 -4.574 3.333 1.00 13.42 200 GLY A C 1
ATOM 1558 O O . GLY A 1 200 ? 30.054 -5.558 4.059 1.00 13.81 200 GLY A O 1
ATOM 1559 N N . TYR A 1 201 ? 29.346 -4.539 2.151 1.00 12.69 201 TYR A N 1
ATOM 1560 C CA . TYR A 1 201 ? 28.571 -5.727 1.714 1.00 14.55 201 TYR A CA 1
ATOM 1561 C C . TYR A 1 201 ? 29.125 -6.421 0.494 1.00 16.72 201 TYR A C 1
ATOM 1562 O O . TYR A 1 201 ? 28.630 -7.517 0.143 1.00 17.96 201 TYR A O 1
ATOM 1571 N N . THR A 1 202 ? 30.094 -5.835 -0.210 1.00 13.70 202 THR A N 1
ATOM 1572 C CA . THR A 1 202 ? 30.559 -6.471 -1.452 1.00 14.33 202 THR A CA 1
ATOM 1573 C C . THR A 1 202 ? 31.532 -7.591 -1.133 1.00 13.11 202 THR A C 1
ATOM 1574 O O . THR A 1 202 ? 32.413 -7.411 -0.310 1.00 11.89 202 THR A O 1
ATOM 1578 N N . ASP A 1 203 ? 31.348 -8.733 -1.814 1.00 13.68 203 ASP A N 1
ATOM 1579 C CA . ASP A 1 203 ? 32.269 -9.864 -1.542 1.00 12.58 203 ASP A CA 1
ATOM 1580 C C . ASP A 1 203 ? 33.263 -9.969 -2.670 1.00 12.50 203 ASP A C 1
ATOM 1581 O O . ASP A 1 203 ? 32.909 -10.116 -3.861 1.00 14.55 203 ASP A O 1
ATOM 1586 N N . PHE A 1 204 ? 34.569 -9.936 -2.346 1.00 11.70 204 PHE A N 1
ATOM 1587 C CA . PHE A 1 204 ? 35.589 -9.995 -3.390 1.00 10.69 204 PHE A CA 1
ATOM 1588 C C . PHE A 1 204 ? 36.296 -11.347 -3.407 1.00 13.30 204 PHE A C 1
ATOM 1589 O O . PHE A 1 204 ? 37.314 -11.480 -4.082 1.00 12.36 204 PHE A O 1
ATOM 1597 N N . THR A 1 205 ? 35.705 -12.350 -2.754 1.00 13.75 205 THR A N 1
ATOM 1598 C CA . THR A 1 205 ? 36.413 -13.652 -2.747 1.00 14.78 205 THR A CA 1
ATOM 1599 C C . THR A 1 205 ? 36.750 -14.139 -4.139 1.00 12.74 205 THR A C 1
ATOM 1600 O O . THR A 1 205 ? 37.902 -14.565 -4.345 1.00 13.90 205 THR A O 1
ATOM 1604 N N . GLU A 1 206 ? 35.826 -14.121 -5.093 1.00 14.34 206 GLU A N 1
ATOM 1605 C CA . GLU A 1 206 ? 36.119 -14.624 -6.438 1.00 15.35 206 GLU A CA 1
ATOM 1606 C C . GLU A 1 206 ? 37.108 -13.801 -7.240 1.00 15.38 206 GLU A C 1
ATOM 1607 O O . GLU A 1 206 ? 37.856 -14.339 -8.070 1.00 16.25 206 GLU A O 1
ATOM 1613 N N . ASP A 1 207 ? 37.176 -12.486 -6.964 1.00 12.45 207 ASP A N 1
ATOM 1614 C CA . ASP A 1 207 ? 38.206 -11.677 -7.594 1.00 12.71 207 ASP A CA 1
ATOM 1615 C C . ASP A 1 207 ? 39.605 -12.025 -7.065 1.00 11.42 207 ASP A C 1
ATOM 1616 O O . ASP A 1 207 ? 40.563 -12.026 -7.855 1.00 12.81 207 ASP A O 1
ATOM 1621 N N . LEU A 1 208 ? 39.719 -12.287 -5.790 1.00 9.80 208 LEU A N 1
ATOM 1622 C CA . LEU A 1 208 ? 40.996 -12.608 -5.144 1.00 10.74 208 LEU A CA 1
ATOM 1623 C C . LEU A 1 208 ? 41.599 -13.900 -5.734 1.00 11.98 208 LEU A C 1
ATOM 1624 O O . LEU A 1 208 ? 42.808 -13.990 -5.844 1.00 12.83 208 LEU A O 1
ATOM 1629 N N . LYS A 1 209 ? 40.732 -14.842 -6.093 1.00 14.01 209 LYS A N 1
ATOM 1630 C CA . LYS A 1 209 ? 41.247 -16.099 -6.672 1.00 15.11 209 LYS A CA 1
ATOM 1631 C C . LYS A 1 209 ? 41.839 -15.893 -8.059 1.00 17.58 209 LYS A C 1
ATOM 1632 O O . LYS A 1 209 ? 42.555 -16.764 -8.609 1.00 19.51 209 LYS A O 1
ATOM 1638 N N . LYS A 1 210 ? 41.590 -14.780 -8.741 1.00 16.43 210 LYS A N 1
ATOM 1639 C CA . LYS A 1 210 ? 42.138 -14.459 -10.033 1.00 17.11 210 LYS A CA 1
ATOM 1640 C C . LYS A 1 210 ? 43.496 -13.765 -9.953 1.00 17.01 210 LYS A C 1
ATOM 1641 O O . LYS A 1 210 ? 44.075 -13.526 -11.018 1.00 18.95 210 LYS A O 1
ATOM 1647 N N . PHE A 1 211 ? 43.986 -13.480 -8.766 1.00 14.53 211 PHE A N 1
ATOM 1648 C CA . PHE A 1 211 ? 45.304 -12.837 -8.640 1.00 14.54 211 PHE A CA 1
ATOM 1649 C C . PHE A 1 211 ? 46.365 -13.851 -9.092 1.00 16.10 211 PHE A C 1
ATOM 1650 O O . PHE A 1 211 ? 46.215 -15.038 -8.750 1.00 17.13 211 PHE A O 1
ATOM 1658 N N . ASP A 1 212 ? 47.335 -13.405 -9.842 1.00 15.33 212 ASP A N 1
ATOM 1659 C CA . ASP A 1 212 ? 48.420 -14.294 -10.271 1.00 17.09 212 ASP A CA 1
ATOM 1660 C C . ASP A 1 212 ? 49.734 -13.516 -10.235 1.00 17.25 212 ASP A C 1
ATOM 1661 O O . ASP A 1 212 ? 50.585 -13.639 -11.129 1.00 17.57 212 ASP A O 1
ATOM 1666 N N . ILE A 1 213 ? 49.757 -12.469 -9.403 1.00 15.44 213 ILE A N 1
ATOM 1667 C CA . ILE A 1 213 ? 50.950 -11.627 -9.238 1.00 14.64 213 ILE A CA 1
ATOM 1668 C C . ILE A 1 213 ? 51.323 -11.621 -7.775 1.00 12.39 213 ILE A C 1
ATOM 1669 O O . ILE A 1 213 ? 50.461 -11.859 -6.929 1.00 12.73 213 ILE A O 1
ATOM 1674 N N . PRO A 1 214 ? 52.575 -11.357 -7.398 1.00 12.65 214 PRO A N 1
ATOM 1675 C CA . PRO A 1 214 ? 52.993 -11.339 -6.014 1.00 11.74 214 PRO A CA 1
ATOM 1676 C C . PRO A 1 214 ? 52.122 -10.304 -5.274 1.00 12.33 214 PRO A C 1
ATOM 1677 O O . PRO A 1 214 ? 51.965 -9.235 -5.850 1.00 11.92 214 PRO A O 1
ATOM 1681 N N . THR A 1 215 ? 51.715 -10.622 -4.072 1.00 10.47 215 THR A N 1
ATOM 1682 C CA . THR A 1 215 ? 50.816 -9.735 -3.352 1.00 11.36 215 THR A CA 1
ATOM 1683 C C . THR A 1 215 ? 51.249 -9.705 -1.907 1.00 11.29 215 THR A C 1
ATOM 1684 O O . THR A 1 215 ? 51.520 -10.755 -1.307 1.00 13.27 215 THR A O 1
ATOM 1688 N N . LEU A 1 216 ? 51.406 -8.518 -1.345 1.00 8.35 216 LEU A N 1
ATOM 1689 C CA . LEU A 1 216 ? 51.705 -8.343 0.049 1.00 9.63 216 LEU A CA 1
ATOM 1690 C C . LEU A 1 216 ? 50.460 -7.831 0.770 1.00 10.57 216 LEU A C 1
ATOM 1691 O O . LEU A 1 216 ? 49.886 -6.842 0.315 1.00 11.88 216 LEU A O 1
ATOM 1696 N N . VAL A 1 217 ? 50.094 -8.475 1.842 1.00 10.13 217 VAL A N 1
ATOM 1697 C CA . VAL A 1 217 ? 48.938 -8.050 2.641 1.00 10.69 217 VAL A CA 1
ATOM 1698 C C . VAL A 1 217 ? 49.481 -7.568 3.964 1.00 11.70 217 VAL A C 1
ATOM 1699 O O . VAL A 1 217 ? 50.221 -8.283 4.663 1.00 11.36 217 VAL A O 1
ATOM 1703 N N . VAL A 1 218 ? 49.279 -6.280 4.327 1.00 8.83 218 VAL A N 1
ATOM 1704 C CA . VAL A 1 218 ? 49.734 -5.733 5.599 1.00 9.51 218 VAL A CA 1
ATOM 1705 C C . VAL A 1 218 ? 48.509 -5.342 6.430 1.00 10.68 218 VAL A C 1
ATOM 1706 O O . VAL A 1 218 ? 47.610 -4.779 5.810 1.00 12.01 218 VAL A O 1
ATOM 1710 N N . HIS A 1 219 ? 48.451 -5.620 7.733 1.00 10.40 219 HIS A N 1
ATOM 1711 C CA . HIS A 1 219 ? 47.246 -5.230 8.461 1.00 9.44 219 HIS A CA 1
ATOM 1712 C C . HIS A 1 219 ? 47.614 -5.088 9.922 1.00 10.92 219 HIS A C 1
ATOM 1713 O O . HIS A 1 219 ? 48.412 -5.906 10.433 1.00 11.52 219 HIS A O 1
ATOM 1720 N N . GLY A 1 220 ? 47.059 -4.081 10.575 1.00 9.77 220 GLY A N 1
ATOM 1721 C CA . GLY A 1 220 ? 47.361 -3.901 12.003 1.00 10.03 220 GLY A CA 1
ATOM 1722 C C . GLY A 1 220 ? 46.423 -4.813 12.794 1.00 11.10 220 GLY A C 1
ATOM 1723 O O . GLY A 1 220 ? 45.248 -4.928 12.436 1.00 12.30 220 GLY A O 1
ATOM 1724 N N . ASP A 1 221 ? 46.860 -5.260 13.972 1.00 11.74 221 ASP A N 1
ATOM 1725 C CA . ASP A 1 221 ? 45.928 -6.051 14.781 1.00 13.52 221 ASP A CA 1
ATOM 1726 C C . ASP A 1 221 ? 45.196 -5.234 15.817 1.00 13.87 221 ASP A C 1
ATOM 1727 O O . ASP A 1 221 ? 44.485 -5.797 16.640 1.00 15.45 221 ASP A O 1
ATOM 1732 N N . ASP A 1 222 ? 45.295 -3.886 15.760 1.00 12.80 222 ASP A N 1
ATOM 1733 C CA . ASP A 1 222 ? 44.399 -3.044 16.526 1.00 11.78 222 ASP A CA 1
ATOM 1734 C C . ASP A 1 222 ? 43.565 -2.163 15.581 1.00 12.26 222 ASP A C 1
ATOM 1735 O O . ASP A 1 222 ? 43.303 -0.974 15.855 1.00 12.19 222 ASP A O 1
ATOM 1740 N N . ASP A 1 223 ? 43.220 -2.747 14.443 1.00 10.90 223 ASP A N 1
ATOM 1741 C CA . ASP A 1 223 ? 42.406 -2.013 13.447 1.00 11.26 223 ASP A CA 1
ATOM 1742 C C . ASP A 1 223 ? 40.952 -2.066 13.907 1.00 12.99 223 ASP A C 1
ATOM 1743 O O . ASP A 1 223 ? 40.264 -3.092 13.893 1.00 11.63 223 ASP A O 1
ATOM 1748 N N . GLN A 1 224 ? 40.471 -0.878 14.278 1.00 11.23 224 GLN A N 1
ATOM 1749 C CA . GLN A 1 224 ? 39.100 -0.762 14.821 1.00 13.22 224 GLN A CA 1
ATOM 1750 C C . GLN A 1 224 ? 38.096 -0.458 13.742 1.00 14.13 224 GLN A C 1
ATOM 1751 O O . GLN A 1 224 ? 36.904 -0.193 14.037 1.00 17.28 224 GLN A O 1
ATOM 1757 N N . VAL A 1 225 ? 38.484 -0.470 12.481 1.00 11.31 225 VAL A N 1
ATOM 1758 C CA . VAL A 1 225 ? 37.604 -0.154 11.351 1.00 10.57 225 VAL A CA 1
ATOM 1759 C C . VAL A 1 225 ? 37.412 -1.400 10.478 1.00 12.08 225 VAL A C 1
ATOM 1760 O O . VAL A 1 225 ? 36.274 -1.752 10.108 1.00 12.20 225 VAL A O 1
ATOM 1764 N N . VAL A 1 226 ? 38.514 -2.064 10.129 1.00 10.08 226 VAL A N 1
ATOM 1765 C CA . VAL A 1 226 ? 38.514 -3.235 9.252 1.00 10.40 226 VAL A CA 1
ATOM 1766 C C . VAL A 1 226 ? 39.165 -4.371 10.035 1.00 12.91 226 VAL A C 1
ATOM 1767 O O . VAL A 1 226 ? 40.366 -4.403 10.209 1.00 11.83 226 VAL A O 1
ATOM 1771 N N . PRO A 1 227 ? 38.378 -5.304 10.553 1.00 13.75 227 PRO A N 1
ATOM 1772 C CA . PRO A 1 227 ? 38.900 -6.292 11.496 1.00 13.67 227 PRO A CA 1
ATOM 1773 C C . PRO A 1 227 ? 39.844 -7.275 10.838 1.00 12.70 227 PRO A C 1
ATOM 1774 O O . PRO A 1 227 ? 39.489 -7.895 9.850 1.00 14.68 227 PRO A O 1
ATOM 1778 N N . ILE A 1 228 ? 41.047 -7.389 11.438 1.00 12.18 228 ILE A N 1
ATOM 1779 C CA . ILE A 1 228 ? 42.049 -8.237 10.810 1.00 12.40 228 ILE A CA 1
ATOM 1780 C C . ILE A 1 228 ? 41.593 -9.661 10.596 1.00 12.92 228 ILE A C 1
ATOM 1781 O O . ILE A 1 228 ? 41.886 -10.185 9.522 1.00 12.57 228 ILE A O 1
ATOM 1786 N N . ASP A 1 229 ? 40.949 -10.269 11.578 1.00 13.63 229 ASP A N 1
ATOM 1787 C CA . ASP A 1 229 ? 40.609 -11.699 11.367 1.00 15.96 229 ASP A CA 1
ATOM 1788 C C . ASP A 1 229 ? 39.653 -11.996 10.242 1.00 16.57 229 ASP A C 1
ATOM 1789 O O . ASP A 1 229 ? 39.608 -13.114 9.669 1.00 16.94 229 ASP A O 1
ATOM 1794 N N . ALA A 1 230 ? 38.754 -11.079 9.910 1.00 14.69 230 ALA A N 1
ATOM 1795 C CA . ALA A 1 230 ? 37.792 -11.298 8.843 1.00 13.90 230 ALA A CA 1
ATOM 1796 C C . ALA A 1 230 ? 38.359 -10.944 7.487 1.00 11.85 230 ALA A C 1
ATOM 1797 O O . ALA A 1 230 ? 37.786 -11.286 6.470 1.00 13.03 230 ALA A O 1
ATOM 1799 N N . THR A 1 231 ? 39.387 -10.069 7.449 1.00 10.45 231 THR A N 1
ATOM 1800 C CA . THR A 1 231 ? 39.835 -9.542 6.151 1.00 9.59 231 THR A CA 1
ATOM 1801 C C . THR A 1 231 ? 41.272 -9.936 5.863 1.00 11.92 231 THR A C 1
ATOM 1802 O O . THR A 1 231 ? 41.523 -10.978 5.273 1.00 12.11 231 THR A O 1
ATOM 1806 N N . GLY A 1 232 ? 42.290 -9.175 6.251 1.00 11.68 232 GLY A N 1
ATOM 1807 C CA . GLY A 1 232 ? 43.682 -9.496 5.980 1.00 12.30 232 GLY A CA 1
ATOM 1808 C C . GLY A 1 232 ? 44.115 -10.941 6.244 1.00 13.06 232 GLY A C 1
ATOM 1809 O O . GLY A 1 232 ? 44.821 -11.500 5.399 1.00 12.93 232 GLY A O 1
ATOM 1810 N N . ARG A 1 233 ? 43.770 -11.495 7.389 1.00 14.69 233 ARG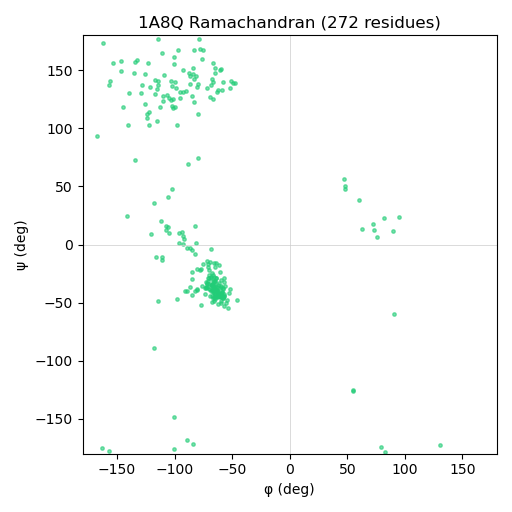 A N 1
ATOM 1811 C CA . ARG A 1 233 ? 44.141 -12.922 7.596 1.00 16.51 233 ARG A CA 1
ATOM 1812 C C . ARG A 1 233 ? 43.530 -13.841 6.561 1.00 16.37 233 ARG A C 1
ATOM 1813 O O . ARG A 1 233 ? 44.160 -14.835 6.143 1.00 17.14 233 ARG A O 1
ATOM 1821 N N . LYS A 1 234 ? 42.310 -13.584 6.087 1.00 15.87 234 LYS A N 1
ATOM 1822 C CA . LYS A 1 234 ? 41.698 -14.433 5.077 1.00 14.86 234 LYS A CA 1
ATOM 1823 C C . LYS A 1 234 ? 42.153 -14.155 3.672 1.00 15.20 234 LYS A C 1
ATOM 1824 O O . LYS A 1 234 ? 42.326 -15.063 2.868 1.00 14.43 234 LYS A O 1
ATOM 1830 N N . SER A 1 235 ? 42.357 -12.861 3.297 1.00 12.98 235 SER A N 1
ATOM 1831 C CA . SER A 1 235 ? 42.773 -12.640 1.914 1.00 13.54 235 SER A CA 1
ATOM 1832 C C . SER A 1 235 ? 44.163 -13.243 1.664 1.00 11.81 235 SER A C 1
ATOM 1833 O O . SER A 1 235 ? 44.421 -13.646 0.517 1.00 13.54 235 SER A O 1
ATOM 1836 N N . ALA A 1 236 ? 44.992 -13.263 2.672 1.00 11.34 236 ALA A N 1
ATOM 1837 C CA . ALA A 1 236 ? 46.373 -13.787 2.567 1.00 12.62 236 ALA A CA 1
ATOM 1838 C C . ALA A 1 236 ? 46.324 -15.301 2.303 1.00 14.72 236 ALA A C 1
ATOM 1839 O O . ALA A 1 236 ? 47.235 -15.820 1.659 1.00 16.50 236 ALA A O 1
ATOM 1841 N N . GLN A 1 237 ? 45.252 -15.930 2.734 1.00 14.72 237 GLN A N 1
ATOM 1842 C CA . GLN A 1 237 ? 45.091 -17.369 2.450 1.00 18.53 237 GLN A CA 1
ATOM 1843 C C . GLN A 1 237 ? 44.484 -17.648 1.099 1.00 18.60 237 GLN A C 1
ATOM 1844 O O . GLN A 1 237 ? 44.736 -18.723 0.504 1.00 19.80 237 GLN A O 1
ATOM 1850 N N . ILE A 1 238 ? 43.651 -16.774 0.558 1.00 15.86 238 ILE A N 1
ATOM 1851 C CA . ILE A 1 238 ? 42.976 -16.977 -0.717 1.00 16.49 238 ILE A CA 1
ATOM 1852 C C . ILE A 1 238 ? 43.801 -16.583 -1.911 1.00 16.11 238 ILE A C 1
ATOM 1853 O O . ILE A 1 238 ? 43.740 -17.188 -3.003 1.00 18.17 238 ILE A O 1
ATOM 1858 N N . ILE A 1 239 ? 44.477 -15.418 -1.822 1.00 15.24 239 ILE A N 1
ATOM 1859 C CA . ILE A 1 239 ? 45.295 -14.969 -2.941 1.00 14.60 239 ILE A CA 1
ATOM 1860 C C . ILE A 1 239 ? 46.477 -15.917 -3.117 1.00 14.81 239 ILE A C 1
ATOM 1861 O O . ILE A 1 239 ? 47.216 -16.125 -2.165 1.00 15.20 239 ILE A O 1
ATOM 1866 N N . PRO A 1 240 ? 46.674 -16.486 -4.295 1.00 17.35 240 PRO A N 1
ATOM 1867 C CA . PRO A 1 240 ? 47.770 -17.422 -4.495 1.00 18.40 240 PRO A CA 1
ATOM 1868 C C . PRO A 1 240 ? 49.115 -16.785 -4.188 1.00 18.82 240 PRO A C 1
ATOM 1869 O O . PRO A 1 240 ? 49.330 -15.653 -4.639 1.00 16.95 240 PRO A O 1
ATOM 1873 N N . ASN A 1 241 ? 49.987 -17.416 -3.438 1.00 17.95 241 ASN A N 1
ATOM 1874 C CA . ASN A 1 241 ? 51.315 -16.932 -3.115 1.00 19.67 241 ASN A CA 1
ATOM 1875 C C . ASN A 1 241 ? 51.432 -15.633 -2.320 1.00 18.27 241 ASN A C 1
ATOM 1876 O O . ASN A 1 241 ? 52.535 -15.127 -2.128 1.00 19.41 241 ASN A O 1
ATOM 1881 N N . ALA A 1 242 ? 50.363 -15.134 -1.733 1.00 17.57 242 ALA A N 1
ATOM 1882 C CA . ALA A 1 242 ? 50.418 -13.892 -0.960 1.00 16.61 242 ALA A CA 1
ATOM 1883 C C . ALA A 1 242 ? 51.278 -13.981 0.275 1.00 16.16 242 ALA A C 1
ATOM 1884 O O . ALA A 1 242 ? 51.381 -15.045 0.921 1.00 17.61 242 ALA A O 1
ATOM 1886 N N . GLU A 1 243 ? 51.933 -12.880 0.676 1.00 14.30 243 GLU A N 1
ATOM 1887 C CA . GLU A 1 243 ? 52.628 -12.767 1.938 1.00 16.19 243 GLU A CA 1
ATOM 1888 C C . GLU A 1 243 ? 51.819 -11.941 2.935 1.00 14.75 243 GLU A C 1
ATOM 1889 O O . GLU A 1 243 ? 51.221 -10.958 2.465 1.00 17.64 243 GLU A O 1
ATOM 1895 N N . LEU A 1 244 ? 51.776 -12.296 4.202 1.00 13.35 244 LEU A N 1
ATOM 1896 C CA . LEU A 1 244 ? 51.042 -11.482 5.177 1.00 13.88 244 LEU A CA 1
ATOM 1897 C C . LEU A 1 244 ? 52.012 -10.907 6.194 1.00 14.60 244 LEU A C 1
ATOM 1898 O O . LEU A 1 244 ? 52.929 -11.603 6.656 1.00 13.61 244 LEU A O 1
ATOM 1903 N N . LYS A 1 245 ? 51.913 -9.603 6.523 1.00 11.64 245 LYS A N 1
ATOM 1904 C CA . LYS A 1 245 ? 52.707 -9.026 7.585 1.00 13.48 245 LYS A CA 1
ATOM 1905 C C . LYS A 1 245 ? 51.733 -8.395 8.579 1.00 14.06 245 LYS A C 1
ATOM 1906 O O . LYS A 1 245 ? 51.029 -7.443 8.189 1.00 14.25 245 LYS A O 1
ATOM 1912 N N . VAL A 1 246 ? 51.625 -8.930 9.774 1.00 11.79 246 VAL A N 1
ATOM 1913 C CA . VAL A 1 246 ? 50.775 -8.380 10.818 1.00 12.62 246 VAL A CA 1
ATOM 1914 C C . VAL A 1 246 ? 51.546 -7.287 11.561 1.00 12.98 246 VAL A C 1
ATOM 1915 O O . VAL A 1 246 ? 52.664 -7.515 12.014 1.00 12.52 246 VAL A O 1
ATOM 1919 N N . TYR A 1 247 ? 50.927 -6.106 11.664 1.00 10.27 247 TYR A N 1
ATOM 1920 C CA . TYR A 1 247 ? 51.598 -5.020 12.413 1.00 11.70 247 TYR A CA 1
ATOM 1921 C C . TYR A 1 247 ? 51.008 -4.999 13.804 1.00 12.77 247 TYR A C 1
ATOM 1922 O O . TYR A 1 247 ? 49.888 -4.506 14.025 1.00 12.96 247 TYR A O 1
ATOM 1931 N N . GLU A 1 248 ? 51.728 -5.525 14.794 1.00 13.56 248 GLU A N 1
ATOM 1932 C CA . GLU A 1 248 ? 51.211 -5.583 16.158 1.00 16.17 248 GLU A CA 1
ATOM 1933 C C . GLU A 1 248 ? 50.966 -4.194 16.727 1.00 15.58 248 GLU A C 1
ATOM 1934 O O . GLU A 1 248 ? 51.815 -3.319 16.690 1.00 17.34 248 GLU A O 1
ATOM 1940 N N . GLY A 1 249 ? 49.788 -3.987 17.294 1.00 15.40 249 GLY A N 1
ATOM 1941 C CA . GLY A 1 249 ? 49.399 -2.729 17.902 1.00 15.36 249 GLY A CA 1
ATOM 1942 C C . GLY A 1 249 ? 49.032 -1.617 16.935 1.00 15.69 249 GLY A C 1
ATOM 1943 O O . GLY A 1 249 ? 48.810 -0.489 17.434 1.00 16.83 249 GLY A O 1
ATOM 1944 N N . SER A 1 250 ? 48.961 -1.853 15.641 1.00 13.94 250 SER A N 1
ATOM 1945 C CA . SER A 1 250 ? 48.757 -0.754 14.697 1.00 11.62 250 SER A CA 1
ATOM 1946 C C . SER A 1 250 ? 47.271 -0.545 14.379 1.00 12.01 250 SER A C 1
ATOM 1947 O O . SER A 1 250 ? 46.496 -1.484 14.328 1.00 11.28 250 SER A O 1
ATOM 1950 N N . SER A 1 251 ? 46.957 0.722 14.076 1.00 10.77 251 SER A N 1
ATOM 1951 C CA . SER A 1 251 ? 45.573 1.056 13.736 1.00 9.19 251 SER A CA 1
ATOM 1952 C C . SER A 1 251 ? 45.269 0.924 12.261 1.00 8.20 251 SER A C 1
ATOM 1953 O O . SER A 1 251 ? 45.985 0.399 11.425 1.00 9.77 251 SER A O 1
ATOM 1956 N N . HIS A 1 252 ? 44.099 1.455 11.878 1.00 7.34 252 HIS A N 1
ATOM 1957 C CA . HIS A 1 252 ? 43.646 1.482 10.513 1.00 8.73 252 HIS A CA 1
ATOM 1958 C C . HIS A 1 252 ? 44.406 2.560 9.728 1.00 8.39 252 HIS A C 1
ATOM 1959 O O . HIS A 1 252 ? 44.425 2.515 8.498 1.00 10.70 252 HIS A O 1
ATOM 1966 N N . GLY A 1 253 ? 45.069 3.498 10.396 1.00 7.96 253 GLY A N 1
ATOM 1967 C CA . GLY A 1 253 ? 45.727 4.601 9.727 1.00 8.38 253 GLY A CA 1
ATOM 1968 C C . GLY A 1 253 ? 47.258 4.497 9.681 1.00 9.82 253 GLY A C 1
ATOM 1969 O O . GLY A 1 253 ? 47.931 5.539 9.658 1.00 10.72 253 GLY A O 1
ATOM 1970 N N . ILE A 1 254 ? 47.771 3.302 9.432 1.00 8.98 254 ILE A N 1
ATOM 1971 C CA . ILE A 1 254 ? 49.220 3.058 9.373 1.00 9.52 254 ILE A CA 1
ATOM 1972 C C . ILE A 1 254 ? 49.977 3.984 8.459 1.00 9.68 254 ILE A C 1
ATOM 1973 O O . ILE A 1 254 ? 51.080 4.454 8.849 1.00 11.89 254 ILE A O 1
ATOM 1978 N N . ALA A 1 255 ? 49.461 4.374 7.281 1.00 10.05 255 ALA A N 1
ATOM 1979 C CA . ALA A 1 255 ? 50.240 5.165 6.341 1.00 9.96 255 ALA A CA 1
ATOM 1980 C C . ALA A 1 255 ? 50.459 6.607 6.815 1.00 11.32 255 ALA A C 1
ATOM 1981 O O . ALA A 1 255 ? 51.353 7.267 6.265 1.00 11.01 255 ALA A O 1
ATOM 1983 N N . MET A 1 256 ? 49.638 7.090 7.753 1.00 10.60 256 MET A N 1
ATOM 1984 C CA . MET A 1 256 ? 49.729 8.476 8.198 1.00 10.43 256 MET A CA 1
ATOM 1985 C C . MET A 1 256 ? 50.237 8.678 9.605 1.00 11.90 256 MET A C 1
ATOM 1986 O O . MET A 1 256 ? 50.562 9.806 10.010 1.00 11.07 256 MET A O 1
ATOM 1991 N N . VAL A 1 257 ? 50.313 7.621 10.427 1.00 10.24 257 VAL A N 1
ATOM 1992 C CA . VAL A 1 257 ? 50.656 7.800 11.850 1.00 11.03 257 VAL A CA 1
ATOM 1993 C C . VAL A 1 257 ? 52.170 7.712 12.045 1.00 11.71 257 VAL A C 1
ATOM 1994 O O . VAL A 1 257 ? 52.815 6.804 11.521 1.00 12.51 257 VAL A O 1
ATOM 1998 N N . PRO A 1 258 ? 52.770 8.635 12.765 1.00 11.45 258 PRO A N 1
ATOM 1999 C CA . PRO A 1 258 ? 54.217 8.597 13.009 1.00 10.59 258 PRO A CA 1
ATOM 2000 C C . PRO A 1 258 ? 54.649 7.223 13.525 1.00 11.73 258 PRO A C 1
ATOM 2001 O O . PRO A 1 258 ? 53.982 6.676 14.397 1.00 12.09 258 PRO A O 1
ATOM 2005 N N . GLY A 1 259 ? 55.782 6.760 13.070 1.00 14.09 259 GLY A N 1
ATOM 2006 C CA . GLY A 1 259 ? 56.348 5.471 13.512 1.00 15.56 259 GLY A CA 1
ATOM 2007 C C . GLY A 1 259 ? 55.878 4.338 12.614 1.00 15.20 259 GLY A C 1
ATOM 2008 O O . GLY A 1 259 ? 56.643 3.660 11.889 1.00 16.22 259 GLY A O 1
ATOM 2009 N N . ASP A 1 260 ? 54.537 4.159 12.561 1.00 13.42 260 ASP A N 1
ATOM 2010 C CA . ASP A 1 260 ? 54.010 3.127 11.683 1.00 13.87 260 ASP A CA 1
ATOM 2011 C C . ASP A 1 260 ? 54.248 3.448 10.243 1.00 12.78 260 ASP A C 1
ATOM 2012 O O . ASP A 1 260 ? 54.437 2.576 9.410 1.00 12.38 260 ASP A O 1
ATOM 2017 N N . LYS A 1 261 ? 54.121 4.758 9.868 1.00 10.75 261 LYS A N 1
ATOM 2018 C CA . LYS A 1 261 ? 54.286 5.052 8.455 1.00 11.28 261 LYS A CA 1
ATOM 2019 C C . LYS A 1 261 ? 55.728 4.777 8.004 1.00 10.61 261 LYS A C 1
ATOM 2020 O O . LYS A 1 261 ? 55.851 4.418 6.842 1.00 11.44 261 LYS A O 1
ATOM 2026 N N . GLU A 1 262 ? 56.734 4.943 8.851 1.00 10.69 262 GLU A N 1
ATOM 2027 C CA . GLU A 1 262 ? 58.091 4.603 8.398 1.00 12.22 262 GLU A CA 1
ATOM 2028 C C . GLU A 1 262 ? 58.294 3.077 8.284 1.00 12.87 262 GLU A C 1
ATOM 2029 O O . GLU A 1 262 ? 59.025 2.651 7.373 1.00 13.06 262 GLU A O 1
ATOM 2035 N N . LYS A 1 263 ? 57.619 2.361 9.166 1.00 12.68 263 LYS A N 1
ATOM 2036 C CA . LYS A 1 263 ? 57.686 0.885 9.088 1.00 12.78 263 LYS A CA 1
ATOM 2037 C C . LYS A 1 263 ? 57.063 0.437 7.787 1.00 12.89 263 LYS A C 1
ATOM 2038 O O . LYS A 1 263 ? 57.605 -0.428 7.068 1.00 12.16 263 LYS A O 1
ATOM 2044 N N . PHE A 1 264 ? 55.870 0.996 7.417 1.00 10.56 264 PHE A N 1
ATOM 2045 C CA . PHE A 1 264 ? 55.237 0.598 6.174 1.00 10.66 264 PHE A CA 1
ATOM 2046 C C . PHE A 1 264 ? 56.081 1.001 4.993 1.00 9.95 264 PHE A C 1
ATOM 2047 O O . PHE A 1 264 ? 56.244 0.265 4.021 1.00 10.89 264 PHE A O 1
ATOM 2055 N N . ASN A 1 265 ? 56.664 2.218 4.990 1.00 8.73 265 ASN A N 1
ATOM 2056 C CA . ASN A 1 265 ? 57.466 2.629 3.858 1.00 9.82 265 ASN A CA 1
ATOM 2057 C C . ASN A 1 265 ? 58.640 1.630 3.649 1.00 8.97 265 ASN A C 1
ATOM 2058 O O . ASN A 1 265 ? 58.953 1.320 2.497 1.00 9.24 265 ASN A O 1
ATOM 2063 N N . ARG A 1 266 ? 59.225 1.209 4.742 1.00 11.96 266 ARG A N 1
ATOM 2064 C CA . ARG A 1 266 ? 60.369 0.258 4.671 1.00 13.85 266 ARG A CA 1
ATOM 2065 C C . ARG A 1 266 ? 59.917 -1.073 4.067 1.00 14.28 266 ARG A C 1
ATOM 2066 O O . ARG A 1 266 ? 60.514 -1.578 3.108 1.00 15.43 266 ARG A O 1
ATOM 2074 N N . ASP A 1 267 ? 58.768 -1.575 4.508 1.00 12.45 267 ASP A N 1
ATOM 2075 C CA . ASP A 1 267 ? 58.234 -2.824 3.954 1.00 12.84 267 ASP A CA 1
ATOM 2076 C C . ASP A 1 267 ? 57.857 -2.709 2.493 1.00 11.81 267 ASP A C 1
ATOM 2077 O O . ASP A 1 267 ? 57.979 -3.636 1.696 1.00 11.36 267 ASP A O 1
ATOM 2082 N N . LEU A 1 268 ? 57.230 -1.584 2.123 1.00 11.50 268 LEU A N 1
ATOM 2083 C CA . LEU A 1 268 ? 56.818 -1.312 0.757 1.00 10.42 268 LEU A CA 1
ATOM 2084 C C . LEU A 1 268 ? 58.011 -1.259 -0.174 1.00 9.94 268 LEU A C 1
ATOM 2085 O O . LEU A 1 268 ? 57.994 -1.880 -1.241 1.00 13.91 268 LEU A O 1
ATOM 2090 N N . LEU A 1 269 ? 59.087 -0.573 0.248 1.00 11.45 269 LEU A N 1
ATOM 2091 C CA . LEU A 1 269 ? 60.250 -0.457 -0.605 1.00 12.24 269 LEU A CA 1
ATOM 2092 C C . LEU A 1 269 ? 60.939 -1.831 -0.779 1.00 13.37 269 LEU A C 1
ATOM 2093 O O . LEU A 1 269 ? 61.344 -2.094 -1.920 1.00 13.71 269 LEU A O 1
ATOM 2098 N N . GLU A 1 270 ? 60.913 -2.636 0.255 1.00 14.89 270 GLU A N 1
ATOM 2099 C CA . GLU A 1 270 ? 61.498 -3.991 0.122 1.00 16.42 270 GLU A CA 1
ATOM 2100 C C . GLU A 1 270 ? 60.690 -4.809 -0.867 1.00 15.52 270 GLU A C 1
ATOM 2101 O O . GLU A 1 270 ? 61.205 -5.424 -1.812 1.00 15.61 270 GLU A O 1
ATOM 2107 N N . PHE A 1 271 ? 59.342 -4.755 -0.761 1.00 13.08 271 PHE A N 1
ATOM 2108 C CA . PHE A 1 271 ? 58.461 -5.458 -1.657 1.00 12.62 271 PHE A CA 1
ATOM 2109 C C . PHE A 1 271 ? 58.556 -4.987 -3.084 1.00 12.19 271 PHE A C 1
ATOM 2110 O O . PHE A 1 271 ? 58.394 -5.769 -4.016 1.00 13.56 271 PHE A O 1
ATOM 2118 N N . LEU A 1 272 ? 58.775 -3.674 -3.337 1.00 11.87 272 LEU A N 1
ATOM 2119 C CA . LEU A 1 272 ? 58.815 -3.161 -4.689 1.00 12.23 272 LEU A CA 1
ATOM 2120 C C . LEU A 1 272 ? 59.984 -3.720 -5.506 1.00 16.70 272 LEU A C 1
ATOM 2121 O O . LEU A 1 272 ? 59.921 -3.695 -6.726 1.00 15.83 272 LEU A O 1
ATOM 2126 N N . ASN A 1 273 ? 61.001 -4.242 -4.845 1.00 23.30 273 ASN A N 1
ATOM 2127 C CA . ASN A 1 273 ? 62.108 -4.876 -5.557 1.00 31.38 273 ASN A CA 1
ATOM 2128 C C . ASN A 1 273 ? 61.761 -6.308 -5.940 1.00 34.66 273 ASN A C 1
ATOM 2129 O O . ASN A 1 273 ? 62.687 -7.100 -6.204 1.00 39.38 273 ASN A O 1
ATOM 2134 N N . LYS A 1 274 ? 60.525 -6.751 -5.921 1.00 35.79 274 LYS A N 1
ATOM 2135 C CA . LYS A 1 274 ? 60.072 -8.079 -6.289 1.00 37.35 274 LYS A CA 1
ATOM 2136 C C . LYS A 1 274 ? 59.324 -8.030 -7.626 1.00 37.66 274 LYS A C 1
ATOM 2137 O O . LYS A 1 274 ? 59.466 -8.981 -8.430 1.00 37.78 274 LYS A O 1
#

CATH classification: 3.40.50.1820

Organism: Kitasatospora aureofaciens (NCBI:txid1894)